Protein AF-A0A5D4RUT3-F1 (afdb_monomer_lite)

InterPro domains:
  IPR000086 NUDIX hydrolase domain [PF00293] (8-94)
  IPR000086 NUDIX hydrolase domain [PS51462] (3-140)
  IPR015797 NUDIX hydrolase-like domain superfamily [SSF55811] (4-140)
  IPR020084 NUDIX hydrolase, conserved site [PS00893] (38-59)
  IPR020476 NUDIX hydrolase [PR00502] (33-47)
  IPR020476 NUDIX hydrolase [PR00502] (47-62)

Secondary structure (DSSP, 8-state):
-PPEEEEEEEEEEEETTEEEEEEEE-SSGGG-EE--EEEPPTT--HHHHHHHHHHHHH----PPPPEEEEEEEEE-TTS-EEEEEEEEEE--S--SEEEE--SS-GGGTT--EEEEEESSTTSSPBPTTSSTTSHHHHS---TTTTTT---EEEEEEEEEEETTEEEEEEEEEEEEEEEGGGTEEEEEEEEE-TTT--EEEEEEEETTT--EEEEEE-STT-EEEEE-SSEEEEEETTEEEEEE-SS-PEEGGGHHHHHHHS---TTEEEEEEEEETTTTEEEEEEEEEEEETTTEEEEEEEETTEEEEEEEETTT--EEEEEEEEETTEEEEEE-

Foldseek 3Di:
DDAFEKAFEFEWEQDPNFIKTKWKDWPPVVQFIAGFMDTADDVGDSQNRNLVRCCQQPVDDDKARWAWDDWDWDQDPVRGIHTYTYTYIYDPDDDQKDWDQGPPDDPSVPIIIIMHIDQDLPPGPGDPPRCLCVLVRRPDAQQQRQVLPDWDKDKWFKWKFFPNDIDTFWMKMWTWDADPVRQKIWIWMWIDGPVQHTKIKIWIAGRRGLQTAWIWIPPPQTWIWGDDQQWIWIAGPNDTDIQGDSHRAREPVCVLSRQLRDLDDAFDKDKTFHADSVVSDIFIKIWTWHDDPVQWIWIWIDGPPFIKIWTAHNPRRDTAKIWGDPDVRIIMMIHD

Organism: NCBI:txid189381

pLDDT: mean 89.59, std 8.72, range [52.12, 98.44]

Sequence (336 aa):
MEPIKKAYGYITRNHDGRPQVLVFQHPILEAGIQIPKGTVEAGESPEAAVVREMREETGLTDLGEPVFLADDMWRADDGSTHHRHFYRLDQRDVLDQWQHAPSGGGEEEGLQLTLFWISSPGDIPLARGHGDYLADVLEERPEDGFGCLEASEDVKQVYLLEEGVERIIGETRERISFEEGGAVLVREQTLISEEMGDRRTVTRLMAATNRPLSVEDTGGGGVRAVYAGDHVMIERDGREERVSLHHLPIDTFSVELLLRTLPLEGGYVRSFHAFNVHKGEEQLIEIHADEQASGSFKVRVEFGATTQWYWIRSDTGELLKQYSEPAPGLQVEFRR

Radius of gyration: 23.17 Å; chains: 1; bounding box: 61×42×67 Å

Structure (mmCIF, N/CA/C/O backbone):
data_AF-A0A5D4RUT3-F1
#
_entry.id   AF-A0A5D4RUT3-F1
#
loop_
_atom_site.group_PDB
_atom_site.id
_atom_site.type_symbol
_atom_site.label_atom_id
_atom_site.label_alt_id
_atom_site.label_comp_id
_atom_site.label_asym_id
_atom_site.label_entity_id
_atom_site.label_seq_id
_atom_site.pdbx_PDB_ins_code
_atom_site.Cartn_x
_atom_site.Cartn_y
_atom_site.Cartn_z
_atom_site.occupancy
_atom_site.B_iso_or_equiv
_atom_site.auth_seq_id
_atom_site.auth_comp_id
_atom_site.auth_asym_id
_atom_site.auth_atom_id
_atom_site.pdbx_PDB_model_num
ATOM 1 N N . MET A 1 1 ? 33.999 2.253 -18.796 1.00 69.38 1 MET A N 1
ATOM 2 C CA . MET A 1 1 ? 33.093 2.002 -19.931 1.00 69.38 1 MET A CA 1
ATOM 3 C C . MET A 1 1 ? 31.829 2.786 -19.640 1.00 69.38 1 MET A C 1
ATOM 5 O O . MET A 1 1 ? 31.455 2.831 -18.471 1.00 69.38 1 MET A O 1
ATOM 9 N N . GLU A 1 2 ? 31.266 3.490 -20.620 1.00 83.69 2 GLU A N 1
ATOM 10 C CA . GLU A 1 2 ? 29.990 4.182 -20.401 1.00 83.69 2 GLU A CA 1
ATOM 11 C C . GLU A 1 2 ? 28.883 3.150 -20.139 1.00 83.69 2 GLU A C 1
ATOM 13 O O . GLU A 1 2 ? 28.929 2.072 -20.740 1.00 83.69 2 GLU A O 1
ATOM 18 N N . PRO A 1 3 ? 27.938 3.426 -19.224 1.00 91.25 3 PRO A N 1
ATOM 19 C CA . PRO A 1 3 ? 26.828 2.519 -18.978 1.00 91.25 3 PRO A CA 1
ATOM 20 C C . PRO A 1 3 ? 25.972 2.311 -20.228 1.00 91.25 3 PRO A C 1
ATOM 22 O O . PRO A 1 3 ? 25.675 3.263 -20.952 1.00 91.25 3 PRO A O 1
ATOM 25 N N . ILE A 1 4 ? 25.535 1.074 -20.454 1.00 94.94 4 ILE A N 1
ATOM 26 C CA . ILE A 1 4 ? 24.595 0.753 -21.530 1.00 94.94 4 ILE A CA 1
ATOM 27 C C . ILE A 1 4 ? 23.209 1.196 -21.077 1.00 94.94 4 ILE A C 1
ATOM 29 O O . ILE A 1 4 ? 22.720 0.745 -20.040 1.00 94.94 4 ILE A O 1
ATOM 33 N N . LYS A 1 5 ? 22.564 2.070 -21.845 1.00 97.12 5 LYS A N 1
ATOM 34 C CA . LYS A 1 5 ? 21.209 2.522 -21.534 1.00 97.12 5 LYS A CA 1
ATOM 35 C C . LYS A 1 5 ? 20.191 1.458 -21.922 1.00 97.12 5 LYS A C 1
ATOM 37 O O . LYS A 1 5 ? 20.219 0.933 -23.036 1.00 97.12 5 LYS A O 1
ATOM 42 N N . LYS A 1 6 ? 19.291 1.149 -20.996 1.00 97.19 6 LYS A N 1
ATOM 43 C CA . LYS A 1 6 ? 18.224 0.164 -21.170 1.00 97.19 6 LYS A CA 1
ATOM 44 C C . LYS A 1 6 ? 16.879 0.801 -20.849 1.00 97.19 6 LYS A C 1
ATOM 46 O O . LYS A 1 6 ? 16.789 1.578 -19.902 1.00 97.19 6 LYS A O 1
ATOM 51 N N . ALA A 1 7 ? 15.857 0.443 -21.610 1.00 97.94 7 ALA A N 1
ATOM 52 C CA . ALA A 1 7 ? 14.481 0.856 -21.381 1.00 97.94 7 ALA A CA 1
ATOM 53 C C . ALA A 1 7 ? 13.653 -0.369 -20.978 1.00 97.94 7 ALA A C 1
ATOM 55 O O . ALA A 1 7 ? 13.693 -1.383 -21.667 1.00 97.94 7 ALA A O 1
ATOM 56 N N . TYR A 1 8 ? 12.942 -0.281 -19.857 1.00 98.12 8 TYR A N 1
ATOM 57 C CA . TYR A 1 8 ? 12.071 -1.322 -19.313 1.00 98.12 8 TYR A CA 1
ATOM 58 C C . TYR A 1 8 ? 10.645 -0.783 -19.261 1.00 98.12 8 TYR A C 1
ATOM 60 O O . TYR A 1 8 ? 10.435 0.340 -18.792 1.00 98.12 8 TYR A O 1
ATOM 68 N N . 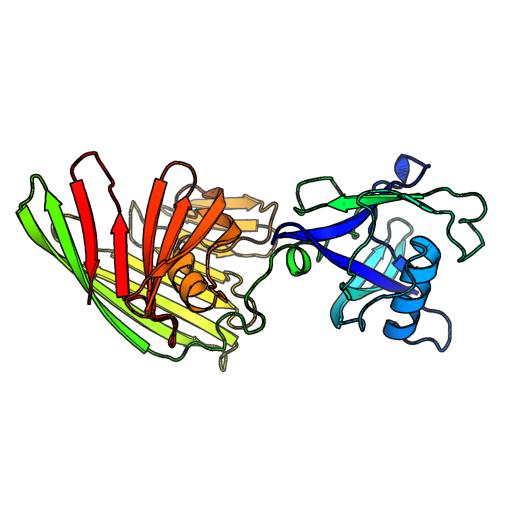GLY A 1 9 ? 9.675 -1.577 -19.712 1.00 97.50 9 GLY A N 1
ATOM 69 C CA . GLY A 1 9 ? 8.272 -1.184 -19.679 1.00 97.50 9 GLY A CA 1
ATOM 70 C C . GLY A 1 9 ? 7.423 -2.156 -18.875 1.00 97.50 9 GLY A C 1
ATOM 71 O O . GLY A 1 9 ? 7.285 -3.327 -19.221 1.00 97.50 9 GLY A O 1
ATOM 72 N N . TYR A 1 10 ? 6.804 -1.643 -17.817 1.00 96.62 10 TYR A N 1
ATOM 73 C CA . TYR A 1 10 ? 5.683 -2.307 -17.173 1.00 96.62 10 TYR A CA 1
ATOM 74 C C . TYR A 1 10 ? 4.412 -1.939 -17.934 1.00 96.62 10 TYR A C 1
ATOM 76 O O . TYR A 1 10 ? 3.856 -0.854 -17.753 1.00 96.62 10 TYR A O 1
ATOM 84 N N . ILE A 1 11 ? 3.975 -2.832 -18.821 1.00 96.81 11 ILE A N 1
ATOM 85 C CA . ILE A 1 11 ? 2.706 -2.657 -19.527 1.00 96.81 11 ILE A CA 1
ATOM 86 C C . ILE A 1 11 ? 1.583 -3.093 -18.593 1.00 96.81 11 ILE A C 1
ATOM 88 O O . ILE A 1 11 ? 1.544 -4.252 -18.179 1.00 96.81 11 ILE A O 1
ATOM 92 N N . THR A 1 12 ? 0.680 -2.174 -18.274 1.00 93.69 12 THR A N 1
ATOM 93 C CA . THR A 1 12 ? -0.418 -2.369 -17.329 1.00 93.69 12 THR A CA 1
ATOM 94 C C . THR A 1 12 ? -1.761 -2.498 -18.015 1.00 93.69 12 THR A C 1
ATOM 96 O O . THR A 1 12 ? -2.035 -1.821 -18.999 1.00 93.69 12 THR A O 1
ATOM 99 N N . ARG A 1 13 ? -2.646 -3.322 -17.456 1.00 90.38 13 ARG A N 1
ATOM 100 C CA . ARG A 1 13 ? -4.088 -3.256 -17.730 1.00 90.38 13 ARG A CA 1
ATOM 101 C C . ARG A 1 13 ? -4.865 -3.336 -16.427 1.00 90.38 13 ARG A C 1
ATOM 103 O O . ARG A 1 13 ? -4.387 -3.932 -15.466 1.00 90.38 13 ARG A O 1
ATOM 110 N N . ASN A 1 14 ? -6.079 -2.796 -16.412 1.00 82.25 14 ASN A N 1
ATOM 111 C CA . ASN A 1 14 ? -7.034 -3.073 -15.345 1.00 82.25 14 ASN A CA 1
ATOM 112 C C . ASN A 1 14 ? -7.966 -4.206 -15.800 1.00 82.25 14 ASN A C 1
ATOM 114 O O . ASN A 1 14 ? -8.596 -4.100 -16.854 1.00 82.25 14 ASN A O 1
ATOM 118 N N . HIS A 1 15 ? -8.023 -5.295 -15.037 1.00 79.00 15 HIS A N 1
ATOM 119 C CA . HIS A 1 15 ? -8.893 -6.440 -15.295 1.00 79.00 15 HIS A CA 1
ATOM 120 C C . HIS A 1 15 ? -9.651 -6.796 -14.015 1.00 79.00 15 HIS A C 1
ATOM 122 O O . HIS A 1 15 ? -9.034 -7.027 -12.978 1.00 79.00 15 HIS A O 1
ATOM 128 N N . ASP A 1 16 ? -10.986 -6.791 -14.072 1.00 72.69 16 ASP A N 1
ATOM 129 C CA . ASP A 1 16 ? -11.870 -7.002 -12.914 1.00 72.69 16 ASP A CA 1
ATOM 130 C C . ASP A 1 16 ? -11.526 -6.122 -11.694 1.00 72.69 16 ASP A C 1
ATOM 132 O O . ASP A 1 16 ? -11.564 -6.558 -10.543 1.00 72.69 16 ASP A O 1
ATOM 136 N N . GLY A 1 17 ? -11.165 -4.858 -11.946 1.00 64.56 17 GLY A N 1
ATOM 137 C CA . GLY A 1 17 ? -10.788 -3.914 -10.895 1.00 64.56 17 GLY A CA 1
ATOM 138 C C . GLY A 1 17 ? -9.426 -4.215 -10.267 1.00 64.56 17 GLY A C 1
ATOM 139 O O . GLY A 1 17 ? -9.166 -3.785 -9.148 1.00 64.56 17 GLY A O 1
ATOM 140 N N . ARG A 1 18 ? -8.555 -4.979 -10.929 1.00 70.19 18 ARG A N 1
ATOM 141 C CA . ARG A 1 18 ? -7.201 -5.260 -10.449 1.00 70.19 18 ARG A CA 1
ATOM 142 C C . ARG A 1 18 ? -6.173 -4.858 -11.502 1.00 70.19 18 ARG A C 1
ATOM 144 O O . ARG A 1 18 ? -6.333 -5.233 -12.669 1.00 70.19 18 ARG A O 1
ATOM 151 N N . PRO A 1 19 ? -5.114 -4.123 -11.119 1.00 82.44 19 PRO A N 1
ATOM 152 C CA . PRO A 1 19 ? -3.996 -3.895 -12.015 1.00 82.44 19 PRO A CA 1
ATOM 153 C C . PRO A 1 19 ? -3.304 -5.228 -12.306 1.00 82.44 19 PRO A C 1
ATOM 155 O O . PRO A 1 19 ? -3.114 -6.071 -11.429 1.00 82.44 19 PRO A O 1
ATOM 158 N N . GLN A 1 20 ? -2.932 -5.413 -13.562 1.00 90.69 20 GLN A N 1
ATOM 159 C CA . GLN A 1 20 ? -2.112 -6.522 -14.011 1.00 90.69 20 GLN A CA 1
ATOM 160 C C . GLN A 1 20 ? -0.958 -5.996 -14.846 1.00 90.69 20 GLN A C 1
ATOM 162 O O . GLN A 1 20 ? -1.109 -4.998 -15.548 1.00 90.69 20 GLN A O 1
ATOM 167 N N . VAL A 1 21 ? 0.168 -6.700 -14.813 1.00 95.00 21 VAL A N 1
ATOM 168 C CA . VAL A 1 21 ? 1.360 -6.382 -15.598 1.00 95.00 21 VAL A CA 1
ATOM 169 C C . VAL A 1 21 ? 1.623 -7.492 -16.600 1.00 95.00 21 VAL A C 1
ATOM 171 O O . VAL A 1 21 ? 1.550 -8.677 -16.266 1.00 95.00 21 VAL A O 1
ATOM 174 N N . LEU A 1 22 ? 1.927 -7.098 -17.833 1.00 97.12 22 LEU A N 1
ATOM 175 C CA . LEU A 1 22 ? 2.311 -8.022 -18.885 1.00 97.12 22 LEU A CA 1
ATOM 176 C C . LEU A 1 22 ? 3.736 -8.522 -18.661 1.00 97.12 22 LEU A C 1
ATOM 178 O O . LEU A 1 22 ? 4.679 -7.740 -18.529 1.00 97.12 22 LEU A O 1
ATOM 182 N N . VAL A 1 23 ? 3.890 -9.836 -18.699 1.00 97.31 23 VAL A N 1
ATOM 183 C CA . VAL A 1 23 ? 5.178 -10.522 -18.694 1.00 97.31 23 VAL A CA 1
ATOM 184 C C . VAL A 1 23 ? 5.230 -11.502 -19.855 1.00 97.31 23 VAL A C 1
ATOM 186 O O . VAL A 1 23 ? 4.207 -11.850 -20.451 1.00 97.31 23 VAL A O 1
ATOM 189 N N . PHE A 1 24 ? 6.424 -11.981 -20.175 1.00 95.88 24 PHE A N 1
ATOM 190 C CA . PHE A 1 24 ? 6.594 -13.054 -21.132 1.00 95.88 24 PHE A CA 1
ATOM 191 C C . PHE A 1 24 ? 7.514 -14.151 -20.614 1.00 95.88 24 PHE A C 1
ATOM 193 O O . PHE A 1 24 ? 8.478 -13.919 -19.881 1.00 95.88 24 PHE A O 1
ATOM 200 N N . GLN A 1 25 ? 7.219 -15.372 -21.045 1.00 93.50 25 GLN A N 1
ATOM 201 C CA . GLN A 1 25 ? 8.106 -16.511 -20.914 1.00 93.50 25 GLN A CA 1
ATOM 202 C C . GLN A 1 25 ? 8.936 -16.658 -22.188 1.00 93.50 25 GLN A C 1
ATOM 204 O O . GLN A 1 25 ? 8.397 -16.804 -23.290 1.00 93.50 25 GLN A O 1
ATOM 209 N N . HIS A 1 26 ? 10.254 -16.644 -22.010 1.00 89.69 26 HIS A N 1
ATOM 210 C CA . HIS A 1 26 ? 11.214 -16.912 -23.068 1.00 89.69 26 HIS A CA 1
ATOM 211 C C . HIS A 1 26 ? 11.303 -18.431 -23.350 1.00 89.69 26 HIS A C 1
ATOM 213 O O . HIS A 1 26 ? 11.205 -19.228 -22.412 1.00 89.69 26 HIS A O 1
ATOM 219 N N . PRO A 1 27 ? 11.511 -18.878 -24.607 1.00 86.25 27 PRO A N 1
ATOM 220 C CA . PRO A 1 27 ? 11.611 -20.309 -24.928 1.00 86.25 27 PRO A CA 1
ATOM 221 C C . PRO A 1 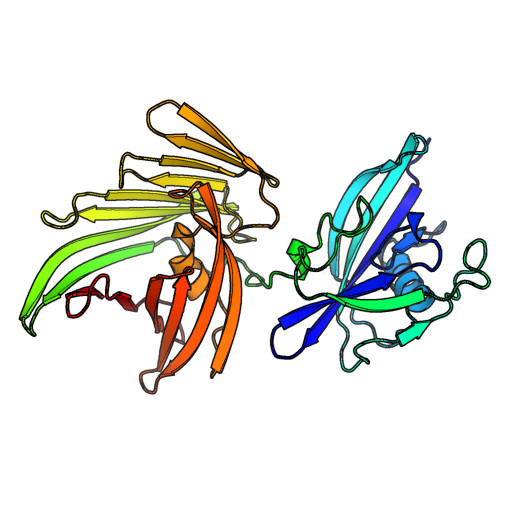27 ? 12.854 -20.988 -24.322 1.00 86.25 27 PRO A C 1
ATOM 223 O O . PRO A 1 27 ? 12.847 -22.194 -24.080 1.00 86.25 27 PRO A O 1
ATOM 226 N N . ILE A 1 28 ? 13.917 -20.222 -24.062 1.00 86.31 28 ILE A N 1
ATOM 227 C CA . ILE A 1 28 ? 15.089 -20.661 -23.284 1.00 86.31 28 ILE A CA 1
ATOM 228 C C . ILE A 1 28 ? 14.758 -20.539 -21.795 1.00 86.31 28 ILE A C 1
ATOM 230 O O . ILE A 1 28 ? 14.563 -19.428 -21.303 1.00 86.31 28 ILE A O 1
ATOM 234 N N . LEU A 1 29 ? 14.719 -21.669 -21.086 1.00 79.31 29 LEU A N 1
ATOM 235 C CA . LEU A 1 29 ? 14.283 -21.745 -19.687 1.00 79.31 29 LEU A CA 1
ATOM 236 C C . LEU A 1 29 ? 15.172 -20.928 -18.741 1.00 79.31 29 LEU A C 1
ATOM 238 O O . LEU A 1 29 ? 14.672 -20.316 -17.801 1.00 79.31 29 LEU A O 1
ATOM 242 N N . GLU A 1 30 ? 16.478 -20.885 -19.000 1.00 83.81 30 GLU A N 1
ATOM 243 C CA . GLU A 1 30 ? 17.460 -20.168 -18.184 1.00 83.81 30 GLU A CA 1
ATOM 244 C C . GLU A 1 30 ? 17.274 -18.643 -18.217 1.00 83.81 30 GLU A C 1
ATOM 246 O O . GLU A 1 30 ? 17.745 -17.956 -17.313 1.00 83.81 30 GLU A O 1
ATOM 251 N N . ALA A 1 31 ? 16.573 -18.109 -19.222 1.00 84.81 31 ALA A N 1
ATOM 252 C CA . ALA A 1 31 ? 16.295 -16.678 -19.331 1.00 84.81 31 ALA A CA 1
ATOM 253 C C . ALA A 1 31 ? 15.193 -16.204 -18.361 1.00 84.81 31 ALA A C 1
ATOM 255 O O . ALA A 1 31 ? 15.054 -15.001 -18.137 1.00 84.81 31 ALA A O 1
ATOM 256 N N . GLY A 1 32 ? 14.425 -17.129 -17.774 1.00 89.12 32 GLY A N 1
ATOM 257 C CA . GLY A 1 32 ? 13.346 -16.811 -16.841 1.00 89.12 32 GLY A CA 1
ATOM 258 C C . GLY A 1 32 ? 12.174 -16.055 -17.478 1.00 89.12 32 GLY A C 1
ATOM 259 O O . GLY A 1 32 ? 12.050 -15.953 -18.700 1.00 89.12 32 GLY A O 1
ATOM 260 N N . ILE A 1 33 ? 11.287 -15.547 -16.622 1.00 93.69 33 ILE A N 1
ATOM 261 C CA . ILE A 1 33 ? 10.132 -14.734 -17.024 1.00 93.69 33 ILE A CA 1
ATOM 262 C C . ILE A 1 33 ? 10.499 -13.265 -16.890 1.00 93.69 33 ILE A C 1
ATOM 264 O O . ILE A 1 33 ? 11.113 -12.859 -15.905 1.00 93.69 33 ILE A O 1
ATOM 268 N N . GLN A 1 34 ? 10.144 -12.473 -17.889 1.00 95.50 34 GLN A N 1
ATOM 269 C CA . GLN A 1 34 ? 10.631 -11.109 -18.039 1.00 95.50 34 GLN A CA 1
ATOM 270 C C . GLN A 1 34 ? 9.474 -10.154 -18.316 1.00 95.50 34 GLN A C 1
ATOM 272 O O . GLN A 1 34 ? 8.502 -10.518 -18.973 1.00 95.50 34 GLN A O 1
ATOM 277 N N . ILE A 1 35 ? 9.593 -8.916 -17.838 1.00 96.88 35 ILE A N 1
ATOM 278 C CA . ILE A 1 35 ? 8.894 -7.790 -18.470 1.00 96.88 35 ILE A CA 1
ATOM 279 C C . ILE A 1 35 ? 9.594 -7.407 -19.782 1.00 96.88 35 ILE A C 1
ATOM 281 O O . ILE A 1 35 ? 10.814 -7.615 -19.872 1.00 96.88 35 ILE A O 1
ATOM 285 N N . PRO A 1 36 ? 8.872 -6.809 -20.746 1.00 96.62 36 PRO A N 1
ATOM 286 C CA . PRO A 1 36 ? 9.477 -6.279 -21.955 1.00 96.62 36 PRO A CA 1
ATOM 287 C C . PRO A 1 36 ? 10.524 -5.196 -21.685 1.00 96.62 36 PRO A C 1
ATOM 289 O O . PRO A 1 36 ? 10.365 -4.338 -20.804 1.00 96.62 36 PRO A O 1
ATOM 292 N N . LYS A 1 37 ? 11.627 -5.254 -22.427 1.00 96.12 37 LYS A N 1
ATOM 293 C CA . LYS A 1 37 ? 12.768 -4.351 -22.282 1.00 96.12 37 LYS A CA 1
ATOM 294 C C . LYS A 1 37 ? 13.657 -4.359 -23.519 1.00 96.12 37 LYS A C 1
ATOM 296 O O . LYS A 1 37 ? 13.847 -5.384 -24.154 1.00 96.12 37 LYS A O 1
ATOM 301 N N . GLY A 1 38 ? 14.391 -3.273 -23.723 1.00 94.88 38 GLY A N 1
ATOM 302 C CA . GLY A 1 38 ? 15.421 -3.257 -24.752 1.00 94.88 38 GLY A CA 1
ATOM 303 C C . GLY A 1 38 ? 16.482 -2.188 -24.578 1.00 94.88 38 GLY A C 1
ATOM 304 O O . GLY A 1 38 ? 16.691 -1.649 -23.483 1.00 94.88 38 GLY A O 1
ATOM 305 N N . THR A 1 39 ? 17.247 -1.961 -25.640 1.00 95.38 39 THR A N 1
ATOM 306 C CA . THR A 1 39 ? 18.428 -1.093 -25.603 1.00 95.38 39 THR A CA 1
ATOM 307 C C . THR A 1 39 ? 18.075 0.267 -26.174 1.00 95.38 39 THR A C 1
ATOM 309 O O . THR A 1 39 ? 17.496 0.358 -27.247 1.00 95.38 39 THR A O 1
ATOM 312 N N . VAL A 1 40 ? 18.459 1.335 -25.473 1.00 96.94 40 VAL A N 1
ATOM 313 C CA . VAL A 1 40 ? 18.284 2.692 -26.004 1.00 96.94 40 VAL A CA 1
ATOM 314 C C . VAL A 1 40 ? 19.332 2.922 -27.088 1.00 96.94 40 VAL A C 1
ATOM 316 O O . VAL A 1 40 ? 20.535 2.839 -26.814 1.00 96.94 40 VAL A O 1
ATOM 319 N N . GLU A 1 41 ? 18.888 3.207 -28.309 1.00 95.19 41 GLU A N 1
ATOM 320 C CA . GLU A 1 41 ? 19.783 3.401 -29.444 1.00 95.19 41 GLU A CA 1
ATOM 321 C C . GLU A 1 41 ? 20.507 4.758 -29.414 1.00 95.19 41 GLU A C 1
ATOM 323 O O . GLU A 1 41 ? 20.160 5.700 -28.693 1.00 95.19 41 GLU A O 1
ATOM 328 N N . ALA A 1 42 ? 21.562 4.879 -30.222 1.00 93.06 42 ALA A N 1
ATOM 329 C CA . ALA A 1 42 ? 22.325 6.115 -30.321 1.00 93.06 42 ALA A CA 1
ATOM 330 C C . ALA A 1 42 ? 21.461 7.254 -30.892 1.00 93.06 42 ALA A C 1
ATOM 332 O O . ALA A 1 42 ? 21.032 7.212 -32.041 1.00 93.06 42 ALA A O 1
ATOM 333 N N . GLY A 1 43 ? 21.263 8.308 -30.097 1.00 94.38 43 GLY A N 1
ATOM 334 C CA . GLY A 1 43 ? 20.419 9.451 -30.464 1.00 94.38 43 GLY A CA 1
ATOM 335 C C . GLY A 1 43 ? 18.937 9.281 -30.112 1.00 94.38 43 GLY A C 1
ATOM 336 O O . GLY A 1 43 ? 18.169 10.217 -30.321 1.00 94.38 43 GLY A O 1
ATOM 337 N N . GLU A 1 44 ? 18.551 8.138 -29.543 1.00 96.69 44 GLU A N 1
ATOM 338 C CA . GLU A 1 44 ? 17.201 7.854 -29.057 1.00 96.69 44 GLU A CA 1
ATOM 339 C C . GLU A 1 44 ? 17.046 8.290 -27.586 1.00 96.69 44 GLU A C 1
ATOM 341 O O . GLU A 1 44 ? 17.987 8.210 -26.786 1.00 96.69 44 GLU A O 1
ATOM 346 N N . SER A 1 45 ? 15.863 8.788 -27.210 1.00 97.25 45 SER A N 1
ATOM 347 C CA . SER A 1 45 ? 15.528 9.008 -25.797 1.00 97.25 45 SER A CA 1
ATOM 348 C C . SER A 1 45 ? 15.066 7.691 -25.156 1.00 97.25 45 SER A C 1
ATOM 350 O O . SER A 1 45 ? 14.461 6.870 -25.842 1.00 97.25 45 SER A O 1
ATOM 352 N N . PRO A 1 46 ? 15.269 7.471 -23.842 1.00 97.62 46 PRO A N 1
ATOM 353 C CA . PRO A 1 46 ? 14.765 6.260 -23.187 1.00 97.62 46 PRO A CA 1
ATOM 354 C C . PRO A 1 46 ? 13.240 6.092 -23.297 1.00 97.62 46 PRO A C 1
ATOM 356 O O . PRO A 1 46 ? 12.745 4.973 -23.369 1.00 97.62 46 PRO A O 1
ATOM 359 N N . GLU A 1 47 ? 12.510 7.204 -23.375 1.00 97.50 47 GLU A N 1
ATOM 360 C CA . GLU A 1 47 ? 11.064 7.236 -23.598 1.00 97.50 47 GLU A CA 1
ATOM 361 C C . GLU A 1 47 ? 10.675 6.764 -25.011 1.00 97.50 47 GLU A C 1
ATOM 363 O O . GLU A 1 47 ? 9.765 5.956 -25.174 1.00 97.50 47 GLU A O 1
ATOM 368 N N . ALA A 1 48 ? 11.388 7.214 -26.049 1.00 97.31 48 ALA A N 1
ATOM 369 C CA . ALA A 1 48 ? 11.155 6.731 -27.409 1.00 97.31 48 ALA A CA 1
ATOM 370 C C . ALA A 1 48 ? 11.524 5.244 -27.534 1.00 97.31 48 ALA A C 1
ATOM 372 O O . ALA A 1 48 ? 10.763 4.469 -28.116 1.00 97.31 48 ALA A O 1
ATOM 373 N N . ALA A 1 49 ? 12.638 4.853 -26.907 1.00 97.81 49 ALA A N 1
ATOM 374 C CA . ALA A 1 49 ? 13.091 3.472 -26.859 1.00 97.81 49 ALA A CA 1
ATOM 375 C C . ALA A 1 49 ? 12.043 2.567 -26.213 1.00 97.81 49 ALA A C 1
ATOM 377 O O . ALA A 1 49 ? 11.669 1.569 -26.814 1.00 97.81 49 ALA A O 1
ATOM 378 N N . VAL A 1 50 ? 11.499 2.917 -25.036 1.00 98.00 50 VAL A N 1
ATOM 379 C CA . VAL A 1 50 ? 10.526 2.034 -24.372 1.00 98.00 50 VAL A CA 1
ATOM 380 C C . VAL A 1 50 ? 9.300 1.795 -25.252 1.00 98.00 50 VAL A C 1
ATOM 382 O O . VAL A 1 50 ? 8.882 0.654 -25.404 1.00 98.00 50 VAL A O 1
ATOM 385 N N . VAL A 1 51 ? 8.767 2.829 -25.911 1.00 96.94 51 VAL A N 1
ATOM 386 C CA . VAL A 1 51 ? 7.595 2.684 -26.789 1.00 96.94 51 VAL A CA 1
ATOM 387 C C . VAL A 1 51 ? 7.895 1.778 -27.984 1.00 96.94 51 VAL A C 1
ATOM 389 O O . VAL A 1 51 ? 7.043 0.968 -28.356 1.00 96.94 51 VAL A O 1
ATOM 392 N N . ARG A 1 52 ? 9.082 1.902 -28.590 1.00 96.31 52 ARG A N 1
ATOM 393 C CA . ARG A 1 52 ? 9.524 1.036 -29.690 1.00 96.31 52 ARG A CA 1
ATOM 394 C C . ARG A 1 52 ? 9.664 -0.415 -29.224 1.00 96.31 52 ARG A C 1
ATOM 396 O O . ARG A 1 52 ? 9.022 -1.289 -29.796 1.00 96.31 52 ARG A O 1
ATOM 403 N N . GLU A 1 53 ? 10.414 -0.645 -28.153 1.00 96.69 53 GLU A N 1
ATOM 404 C CA . GLU A 1 53 ? 10.699 -1.981 -27.612 1.00 96.69 53 GLU A CA 1
ATOM 405 C C . GLU A 1 53 ? 9.414 -2.701 -27.174 1.00 96.69 53 GLU A C 1
ATOM 407 O O . GLU A 1 53 ? 9.211 -3.870 -27.496 1.00 96.69 53 GLU A O 1
ATOM 412 N N . MET A 1 54 ? 8.471 -1.994 -26.530 1.00 96.56 54 MET A N 1
ATOM 413 C CA . MET A 1 54 ? 7.179 -2.583 -26.154 1.00 96.56 54 MET A CA 1
ATOM 414 C C . MET A 1 54 ? 6.417 -3.082 -27.385 1.00 96.56 54 MET A C 1
ATOM 416 O O . MET A 1 54 ? 5.819 -4.155 -27.347 1.00 96.56 54 MET A O 1
ATOM 420 N N . ARG A 1 55 ? 6.425 -2.323 -28.488 1.00 95.69 55 ARG A N 1
ATOM 421 C CA . ARG A 1 55 ? 5.769 -2.728 -29.742 1.00 95.69 55 ARG A CA 1
ATOM 422 C C . ARG A 1 55 ? 6.466 -3.938 -30.353 1.00 95.69 55 ARG A C 1
ATOM 424 O O . ARG A 1 55 ? 5.790 -4.867 -30.791 1.00 95.69 55 ARG A O 1
ATOM 431 N N . GLU A 1 56 ? 7.794 -3.925 -30.372 1.00 95.31 56 GLU A N 1
ATOM 432 C CA . GLU A 1 56 ? 8.615 -4.961 -30.997 1.00 95.31 56 GLU A CA 1
ATOM 433 C C . GLU A 1 56 ? 8.494 -6.307 -30.276 1.00 95.31 56 GLU A C 1
ATOM 435 O O . GLU A 1 56 ? 8.229 -7.312 -30.938 1.00 95.31 56 GLU A O 1
ATOM 440 N N . GLU A 1 57 ? 8.597 -6.336 -28.944 1.00 95.12 57 GLU A N 1
ATOM 441 C CA . GLU A 1 57 ? 8.577 -7.574 -28.149 1.00 95.12 57 GLU A CA 1
ATOM 442 C C . GLU A 1 57 ? 7.170 -8.118 -27.863 1.00 95.12 57 GLU A C 1
ATOM 444 O O . GLU A 1 57 ? 7.021 -9.306 -27.566 1.00 95.12 57 GLU A O 1
ATOM 449 N N . THR A 1 58 ? 6.123 -7.287 -27.941 1.00 95.12 58 THR A N 1
ATOM 450 C CA . THR A 1 58 ? 4.759 -7.707 -27.552 1.00 95.12 58 THR A CA 1
ATOM 451 C C . THR A 1 58 ? 3.748 -7.711 -28.692 1.00 95.12 58 THR A C 1
ATOM 453 O O . THR A 1 58 ? 2.713 -8.375 -28.590 1.00 95.12 58 THR A O 1
ATOM 456 N N . GLY A 1 59 ? 4.018 -6.971 -29.770 1.00 94.25 59 GLY A N 1
ATOM 457 C CA . GLY A 1 59 ? 3.082 -6.762 -30.874 1.00 94.25 59 GLY A CA 1
ATOM 458 C C . GLY A 1 59 ? 1.948 -5.780 -30.561 1.00 94.25 59 GLY A C 1
ATOM 459 O O . GLY A 1 59 ? 1.079 -5.565 -31.408 1.00 94.25 59 GLY A O 1
ATOM 460 N N . LEU A 1 60 ? 1.930 -5.167 -29.373 1.00 94.69 60 LEU A N 1
ATOM 461 C CA . LEU A 1 60 ? 0.907 -4.199 -28.983 1.00 94.69 60 LEU A CA 1
ATOM 462 C C . LEU A 1 60 ? 1.118 -2.860 -29.689 1.00 94.69 60 LEU A C 1
ATOM 464 O O . LEU A 1 60 ? 2.202 -2.290 -29.644 1.00 94.69 60 LEU A O 1
ATOM 468 N N . THR A 1 61 ? 0.069 -2.329 -30.320 1.00 89.12 61 THR A N 1
ATOM 469 C CA . THR A 1 61 ? 0.160 -1.089 -31.111 1.00 89.12 61 THR A CA 1
ATOM 470 C C . THR A 1 61 ? -0.519 0.122 -30.481 1.00 89.12 61 THR A C 1
ATOM 472 O O . THR A 1 61 ? -0.192 1.250 -30.856 1.00 89.12 61 THR A O 1
ATOM 475 N N . ASP A 1 62 ? -1.449 -0.093 -29.557 1.00 89.19 62 ASP A N 1
ATOM 476 C CA . ASP A 1 62 ? -2.208 0.964 -28.884 1.00 89.19 62 ASP A CA 1
ATOM 477 C C . ASP A 1 62 ? -1.758 1.058 -27.425 1.00 89.19 62 ASP A C 1
ATOM 479 O O . ASP A 1 62 ? -2.405 0.546 -26.526 1.00 89.19 62 ASP A O 1
ATOM 483 N N . LEU A 1 63 ? -0.551 1.574 -27.208 1.00 92.69 63 LEU A N 1
ATOM 484 C CA . LEU A 1 63 ? 0.007 1.767 -25.870 1.00 92.69 63 LEU A CA 1
ATOM 485 C C . LEU A 1 63 ? -0.243 3.212 -25.443 1.00 92.69 63 LEU A C 1
ATOM 487 O O . LEU A 1 63 ? -0.061 4.126 -26.253 1.00 92.69 63 LEU A O 1
ATOM 491 N N . GLY A 1 64 ? -0.622 3.406 -24.180 1.00 91.12 64 GLY A N 1
ATOM 492 C CA . GLY A 1 64 ? -0.696 4.722 -23.556 1.00 91.12 64 GLY A CA 1
ATOM 493 C C . GLY A 1 64 ? 0.656 5.441 -23.539 1.00 91.12 64 GLY A C 1
ATOM 494 O O . GLY A 1 64 ? 1.704 4.850 -23.818 1.00 91.12 64 GLY A O 1
ATOM 495 N N . GLU A 1 65 ? 0.632 6.733 -23.207 1.00 93.31 65 GLU A N 1
ATOM 496 C CA . GLU A 1 65 ? 1.864 7.512 -23.069 1.00 93.31 65 GLU A CA 1
ATOM 497 C C . GLU A 1 65 ? 2.749 6.926 -21.952 1.00 93.31 65 GLU A C 1
ATOM 499 O O . GLU A 1 65 ? 2.242 6.599 -20.874 1.00 93.31 65 GLU A O 1
ATOM 504 N N . PRO A 1 66 ? 4.062 6.766 -22.193 1.00 95.62 66 PRO A N 1
ATOM 505 C CA . PRO A 1 66 ? 4.974 6.221 -21.199 1.00 95.62 66 PRO A CA 1
ATOM 506 C C . PRO A 1 66 ? 5.125 7.168 -20.006 1.00 95.62 66 PRO A C 1
ATOM 508 O O . PRO A 1 66 ? 5.594 8.297 -20.132 1.00 95.62 66 PRO A O 1
ATOM 511 N N . VAL A 1 67 ? 4.794 6.676 -18.815 1.00 92.38 67 VAL A N 1
ATOM 512 C CA . VAL A 1 67 ? 4.988 7.390 -17.549 1.00 92.38 67 VAL A CA 1
ATOM 513 C C . VAL A 1 67 ? 6.304 6.941 -16.930 1.00 92.38 67 VAL A C 1
ATOM 515 O O . VAL A 1 67 ? 6.482 5.759 -16.646 1.00 92.38 67 VAL A O 1
ATOM 518 N N . PHE A 1 68 ? 7.240 7.867 -16.725 1.00 92.06 68 PHE A N 1
ATOM 519 C CA . PHE A 1 68 ? 8.511 7.565 -16.064 1.00 92.06 68 PHE A CA 1
ATOM 520 C C . PHE A 1 68 ? 8.284 7.142 -14.608 1.00 92.06 68 PHE A C 1
ATOM 522 O O . PHE A 1 68 ? 7.611 7.849 -13.860 1.00 92.06 68 PHE A O 1
ATOM 529 N N . LEU A 1 69 ? 8.872 6.013 -14.208 1.00 85.81 69 LEU A N 1
ATOM 530 C CA . LEU A 1 69 ? 8.794 5.493 -12.841 1.00 85.81 69 LEU A CA 1
ATOM 531 C C . LEU A 1 69 ? 10.091 5.744 -12.074 1.00 85.81 69 LEU A C 1
ATOM 533 O O . LEU A 1 69 ? 10.082 6.329 -10.994 1.00 85.81 69 LEU A O 1
ATOM 537 N N . ALA A 1 70 ? 11.212 5.289 -12.632 1.00 88.25 70 ALA A N 1
ATOM 538 C CA . ALA A 1 70 ? 12.514 5.343 -11.984 1.00 88.25 70 ALA A CA 1
ATOM 539 C C . ALA A 1 70 ? 13.646 5.138 -12.995 1.00 88.25 70 ALA A C 1
ATOM 541 O O . ALA A 1 70 ? 13.446 4.611 -14.093 1.00 88.25 70 ALA A O 1
ATOM 542 N N . ASP A 1 71 ? 14.863 5.491 -12.592 1.00 94.06 71 ASP A N 1
ATOM 543 C CA . ASP A 1 71 ? 16.081 5.013 -13.230 1.00 94.06 71 ASP A CA 1
ATOM 544 C C . ASP A 1 71 ? 17.117 4.591 -12.189 1.00 94.06 71 ASP A C 1
ATOM 546 O O . ASP A 1 71 ? 17.117 5.074 -11.054 1.00 94.06 71 ASP A O 1
ATOM 550 N N . ASP A 1 72 ? 17.994 3.668 -12.574 1.00 90.81 72 ASP A N 1
ATOM 551 C CA . ASP A 1 72 ? 19.071 3.206 -11.710 1.00 90.81 72 ASP A CA 1
ATOM 552 C C . ASP A 1 72 ? 20.320 2.762 -12.477 1.00 90.81 72 ASP A C 1
ATOM 554 O O . ASP A 1 72 ? 20.355 2.667 -13.708 1.00 90.81 72 ASP A O 1
ATOM 558 N N . MET A 1 73 ? 21.376 2.492 -11.707 1.00 92.00 73 MET A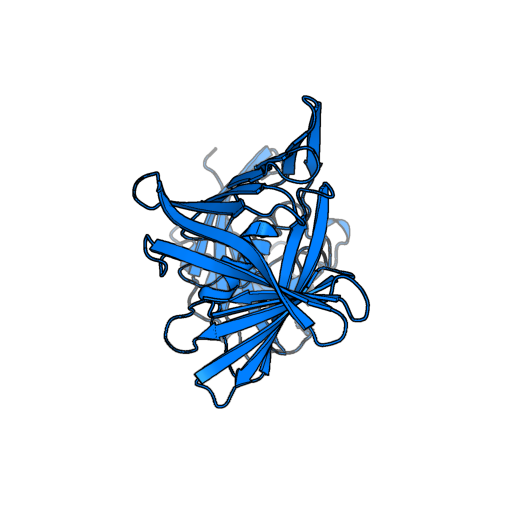 N 1
ATOM 559 C CA . MET A 1 73 ? 22.631 1.961 -12.212 1.00 92.00 73 MET A CA 1
ATOM 560 C C . MET A 1 73 ? 22.826 0.527 -11.723 1.00 92.00 73 MET A C 1
ATOM 562 O O . MET A 1 73 ? 23.146 0.288 -10.557 1.00 92.00 73 MET A O 1
ATOM 566 N N . TRP A 1 74 ? 22.670 -0.433 -12.628 1.00 89.62 74 TRP A N 1
ATOM 567 C CA . TRP A 1 74 ? 22.686 -1.856 -12.317 1.00 89.62 74 TRP A CA 1
ATOM 568 C C . TRP A 1 74 ? 23.933 -2.544 -12.861 1.00 89.62 74 TRP A C 1
ATOM 570 O O . TRP A 1 74 ? 24.373 -2.273 -13.975 1.00 89.62 74 TRP A O 1
ATOM 580 N N . ARG A 1 75 ? 24.520 -3.454 -12.080 1.00 88.12 75 ARG A N 1
ATOM 581 C CA . ARG A 1 75 ? 25.659 -4.268 -12.525 1.00 88.12 75 ARG A CA 1
ATOM 582 C C . ARG A 1 75 ? 25.174 -5.634 -12.983 1.00 88.12 75 ARG A C 1
ATOM 584 O O . ARG A 1 75 ? 24.650 -6.400 -12.171 1.00 88.12 75 ARG A O 1
ATOM 591 N N . ALA A 1 76 ? 25.394 -5.908 -14.261 1.00 81.06 76 ALA A N 1
ATOM 592 C CA . ALA A 1 76 ? 25.098 -7.178 -14.890 1.00 81.06 76 ALA A CA 1
ATOM 593 C C . ALA A 1 76 ? 26.103 -8.256 -14.497 1.00 81.06 76 ALA A C 1
ATOM 595 O O . ALA A 1 76 ? 27.224 -7.970 -14.067 1.00 81.06 76 ALA A O 1
ATOM 596 N N . ASP A 1 77 ? 25.690 -9.510 -14.663 1.00 78.25 77 ASP A N 1
ATOM 597 C CA . ASP A 1 77 ? 26.500 -10.673 -14.298 1.00 78.25 77 ASP A CA 1
ATOM 598 C C . ASP A 1 77 ? 27.746 -10.806 -15.193 1.00 78.25 77 ASP A C 1
ATOM 600 O O . ASP A 1 77 ? 28.768 -11.342 -14.766 1.00 78.25 77 ASP A O 1
ATOM 604 N N . ASP A 1 78 ? 27.701 -10.245 -16.406 1.00 81.38 78 ASP A N 1
ATOM 605 C CA . ASP A 1 78 ? 28.843 -10.139 -17.322 1.00 81.38 78 ASP A CA 1
ATOM 606 C C . ASP A 1 78 ? 29.825 -9.002 -16.958 1.00 81.38 78 ASP A C 1
ATOM 608 O O . ASP A 1 78 ? 30.845 -8.808 -17.623 1.00 81.38 78 ASP A O 1
ATOM 612 N N . GLY A 1 79 ? 29.541 -8.256 -15.885 1.00 85.56 79 GLY A N 1
ATOM 613 C CA . GLY A 1 79 ? 30.347 -7.140 -15.392 1.00 85.56 79 GLY A CA 1
ATOM 614 C C . GLY A 1 79 ? 30.069 -5.796 -16.066 1.00 85.56 79 GLY A C 1
ATOM 615 O O . GLY A 1 79 ? 30.688 -4.796 -15.686 1.00 85.56 79 GLY A O 1
ATOM 616 N N . SER A 1 80 ? 29.155 -5.741 -17.035 1.00 89.12 80 SER A N 1
ATOM 617 C CA . SER A 1 80 ? 28.702 -4.485 -17.624 1.00 89.12 80 SER A CA 1
ATOM 618 C C . SER A 1 80 ? 27.818 -3.701 -16.647 1.00 89.12 80 SER A C 1
ATOM 620 O O . SER A 1 80 ? 27.218 -4.241 -15.713 1.00 89.12 80 SER A O 1
ATOM 622 N N . THR A 1 81 ? 27.773 -2.384 -16.836 1.00 94.06 81 THR A N 1
ATOM 623 C CA . THR A 1 81 ? 26.899 -1.503 -16.064 1.00 94.06 81 THR A CA 1
ATOM 624 C C . THR A 1 81 ? 25.764 -1.048 -16.968 1.00 94.06 81 THR A C 1
ATOM 626 O O . THR A 1 81 ? 26.015 -0.471 -18.027 1.00 94.06 81 THR A O 1
ATOM 629 N N . HIS A 1 82 ? 24.527 -1.275 -16.546 1.00 95.00 82 HIS A N 1
ATOM 630 C CA . HIS A 1 82 ? 23.328 -0.810 -17.222 1.00 95.00 82 HIS A CA 1
ATOM 631 C C . HIS A 1 82 ? 22.775 0.430 -16.522 1.00 95.00 82 HIS A C 1
ATOM 633 O O . HIS A 1 82 ? 22.578 0.414 -15.310 1.00 95.00 82 HIS A O 1
ATOM 639 N N . HIS A 1 83 ? 22.488 1.481 -17.286 1.00 96.56 83 HIS A N 1
ATOM 640 C CA . HIS A 1 83 ? 21.622 2.572 -16.842 1.00 96.56 83 HIS A CA 1
ATOM 641 C C . HIS A 1 83 ? 20.197 2.203 -17.246 1.00 96.56 83 HIS A C 1
ATOM 643 O O . HIS A 1 83 ? 19.849 2.289 -18.425 1.00 96.56 83 HIS A O 1
ATOM 649 N N . ARG A 1 84 ? 19.416 1.676 -16.303 1.00 97.19 84 ARG A N 1
ATOM 650 C CA . ARG A 1 84 ? 18.057 1.197 -16.572 1.00 97.19 84 ARG A CA 1
ATOM 651 C C . ARG A 1 84 ? 17.075 2.340 -16.366 1.00 97.19 84 ARG A C 1
ATOM 653 O O . ARG A 1 84 ? 17.136 2.999 -15.338 1.00 97.19 84 ARG A O 1
ATOM 660 N N . HIS A 1 85 ? 16.177 2.545 -17.318 1.00 97.44 85 HIS A N 1
ATOM 661 C CA . HIS A 1 85 ? 15.060 3.478 -17.227 1.00 97.44 85 HIS A CA 1
ATOM 662 C C . HIS A 1 85 ? 13.755 2.684 -17.252 1.00 97.44 85 HIS A C 1
ATOM 664 O O . HIS A 1 85 ? 13.545 1.888 -18.168 1.00 97.44 85 HIS A O 1
ATOM 670 N N . PHE A 1 86 ? 12.896 2.897 -16.262 1.00 96.94 86 PHE A N 1
ATOM 671 C CA . PHE A 1 86 ? 11.643 2.173 -16.078 1.00 96.94 86 PHE A CA 1
ATOM 672 C C . PHE A 1 86 ? 10.454 3.082 -16.361 1.00 96.94 86 PHE A C 1
ATOM 674 O O . PHE A 1 86 ? 10.385 4.205 -15.856 1.00 96.94 86 PHE A O 1
ATOM 681 N N . TYR A 1 87 ? 9.504 2.568 -17.135 1.00 96.44 87 TYR A N 1
ATOM 682 C CA . TYR A 1 87 ? 8.274 3.264 -17.489 1.00 96.44 87 TYR A CA 1
ATOM 683 C C . TYR A 1 87 ? 7.051 2.375 -17.257 1.00 96.44 87 TYR A C 1
ATOM 685 O O . TYR A 1 87 ? 7.130 1.154 -17.404 1.00 96.44 87 TYR A O 1
ATOM 693 N N . ARG A 1 88 ? 5.911 2.994 -16.942 1.00 94.88 88 ARG A N 1
ATOM 694 C CA . ARG A 1 88 ? 4.580 2.379 -17.001 1.00 94.88 88 ARG A CA 1
ATOM 695 C C . ARG A 1 88 ? 3.907 2.768 -18.311 1.00 94.88 88 ARG A C 1
ATOM 697 O O . ARG A 1 88 ? 3.961 3.936 -18.692 1.00 94.88 88 ARG A O 1
ATOM 704 N N . LEU A 1 89 ? 3.264 1.815 -18.977 1.00 94.94 89 LEU A N 1
ATOM 705 C CA . LEU A 1 89 ? 2.447 2.069 -20.163 1.00 94.94 89 LEU A CA 1
ATOM 706 C C . LEU A 1 89 ? 1.100 1.375 -20.001 1.00 94.94 89 LEU A C 1
ATOM 708 O O . LEU A 1 89 ? 1.056 0.160 -19.841 1.00 94.94 89 LEU A O 1
ATOM 712 N N . ASP A 1 90 ? 0.007 2.124 -20.088 1.00 92.38 90 ASP A N 1
ATOM 713 C CA . ASP A 1 90 ? -1.327 1.538 -19.967 1.00 92.38 90 ASP A CA 1
ATOM 714 C C . ASP A 1 90 ? -1.790 0.905 -21.285 1.00 92.38 90 ASP A C 1
ATOM 716 O O . ASP A 1 90 ? -1.542 1.421 -22.376 1.00 92.38 90 ASP A O 1
ATOM 720 N N . GLN A 1 91 ? -2.505 -0.210 -21.171 1.00 91.38 91 GLN A N 1
ATOM 721 C CA . GLN A 1 91 ? -3.128 -0.944 -22.261 1.00 91.38 91 GLN A CA 1
ATOM 722 C C . GLN A 1 91 ? -4.572 -1.320 -21.895 1.00 91.38 91 GLN A C 1
ATOM 724 O O . GLN A 1 91 ? -4.896 -1.605 -20.739 1.00 91.38 91 GLN A O 1
ATOM 729 N N . ARG A 1 92 ? -5.455 -1.335 -22.897 1.00 84.31 92 ARG A N 1
ATOM 730 C CA . ARG A 1 92 ? -6.872 -1.694 -22.783 1.00 84.31 92 ARG A CA 1
ATOM 731 C C . ARG A 1 92 ? -7.216 -2.806 -23.772 1.00 84.31 92 ARG A C 1
ATOM 733 O O . ARG A 1 92 ? -6.676 -2.856 -24.868 1.00 84.31 92 ARG A O 1
ATOM 740 N N . ASP A 1 93 ? -8.135 -3.683 -23.378 1.00 74.81 93 ASP A N 1
ATOM 741 C CA . ASP A 1 93 ? -8.800 -4.644 -24.270 1.00 74.81 93 ASP A CA 1
ATOM 742 C C . ASP A 1 93 ? -7.861 -5.563 -25.080 1.00 74.81 93 ASP A C 1
ATOM 744 O O . ASP A 1 93 ? -7.951 -5.680 -26.303 1.00 74.81 93 ASP A O 1
ATOM 748 N N . VAL A 1 94 ? -6.976 -6.277 -24.376 1.00 86.62 94 VAL A N 1
ATOM 749 C CA . VAL A 1 94 ? -6.062 -7.282 -24.949 1.00 86.62 94 VAL A CA 1
ATOM 750 C C . VAL A 1 94 ? -6.345 -8.667 -24.367 1.00 86.62 94 VAL A C 1
ATOM 752 O O . VAL A 1 94 ? -6.781 -8.790 -23.223 1.00 86.62 94 VAL A O 1
ATOM 755 N N . LEU A 1 95 ? -6.070 -9.707 -25.163 1.00 89.62 95 LEU A N 1
ATOM 756 C CA . LEU A 1 95 ? -6.145 -11.117 -24.771 1.00 89.62 95 LEU A CA 1
ATOM 757 C C . LEU A 1 95 ? -5.381 -11.405 -23.466 1.00 89.62 95 LEU A C 1
ATOM 759 O O . LEU A 1 95 ? -4.347 -10.801 -23.179 1.00 89.62 95 LEU A O 1
ATOM 763 N N . ASP A 1 96 ? -5.855 -12.396 -22.712 1.00 91.88 96 ASP A N 1
ATOM 764 C CA . ASP A 1 96 ? -5.205 -12.831 -21.466 1.00 91.88 96 ASP A CA 1
ATOM 765 C C . ASP A 1 96 ? -3.868 -13.542 -21.699 1.00 91.88 96 ASP A C 1
ATOM 767 O O . ASP A 1 96 ? -3.006 -13.570 -20.822 1.00 91.88 96 ASP A O 1
ATOM 771 N N . GLN A 1 97 ? -3.689 -14.122 -22.884 1.00 96.00 97 GLN A N 1
ATOM 772 C CA . GLN A 1 97 ? -2.456 -14.781 -23.279 1.00 96.00 97 GLN A CA 1
ATOM 773 C C . GLN A 1 97 ? -2.334 -14.800 -24.801 1.00 96.00 97 GLN A C 1
ATOM 775 O O . GLN A 1 97 ? -3.315 -15.050 -25.507 1.00 96.00 97 GLN A O 1
ATOM 780 N N . TRP A 1 98 ? -1.124 -14.587 -25.313 1.00 96.62 98 TRP A N 1
ATOM 781 C CA . TRP A 1 98 ? -0.816 -14.790 -26.728 1.00 96.62 98 TRP A CA 1
ATOM 782 C C . TRP A 1 98 ? 0.649 -15.170 -26.938 1.00 96.62 98 TRP A C 1
ATOM 784 O O . TRP A 1 98 ? 1.470 -15.115 -26.025 1.00 96.62 98 TRP A O 1
ATOM 794 N N . GLN A 1 99 ? 0.967 -15.596 -28.158 1.00 96.00 99 GLN A N 1
ATOM 795 C CA . GLN A 1 99 ? 2.342 -15.803 -28.593 1.00 96.00 99 GLN A CA 1
ATOM 796 C C . GLN A 1 99 ? 2.738 -14.707 -29.571 1.00 96.00 99 GLN A C 1
ATOM 798 O O . GLN A 1 99 ? 1.942 -14.343 -30.438 1.00 96.00 99 GLN A O 1
ATOM 803 N N . HIS A 1 100 ? 3.972 -14.228 -29.464 1.00 95.25 100 HIS A N 1
ATOM 804 C CA . HIS A 1 100 ? 4.511 -13.207 -30.357 1.00 95.25 100 HIS A CA 1
ATOM 805 C C . HIS A 1 100 ? 5.950 -13.528 -30.747 1.00 95.25 100 HIS A C 1
ATOM 807 O O . HIS A 1 100 ? 6.713 -14.075 -29.951 1.00 95.25 100 HIS A O 1
ATOM 813 N N . ALA A 1 101 ? 6.302 -13.201 -31.987 1.00 93.81 101 ALA A N 1
ATOM 814 C CA . ALA A 1 101 ? 7.669 -13.263 -32.480 1.00 93.81 101 ALA A CA 1
ATOM 815 C C . ALA A 1 101 ? 8.222 -11.829 -32.502 1.00 93.81 101 ALA A C 1
ATOM 817 O O . ALA A 1 101 ? 7.700 -11.021 -33.279 1.00 93.81 101 ALA A O 1
ATOM 818 N N . PRO A 1 102 ? 9.220 -11.498 -31.661 1.00 91.50 102 PRO A N 1
ATOM 819 C CA . PRO A 1 102 ? 9.762 -10.148 -31.590 1.00 91.50 102 PRO A CA 1
ATOM 820 C C . PRO A 1 102 ? 10.293 -9.656 -32.935 1.00 91.50 102 PRO A C 1
ATOM 822 O O . PRO A 1 102 ? 10.856 -10.428 -33.714 1.00 91.50 102 PRO A O 1
ATOM 825 N N . SER A 1 103 ? 10.118 -8.363 -33.212 1.00 88.62 103 SER A N 1
ATOM 826 C CA . SER A 1 103 ? 10.563 -7.752 -34.472 1.00 88.62 103 SER A CA 1
ATOM 827 C C . SER A 1 103 ? 11.863 -6.945 -34.374 1.00 88.62 103 SER A C 1
ATOM 829 O O . SER A 1 103 ? 12.277 -6.394 -35.392 1.00 88.62 103 SER A O 1
ATOM 831 N N . GLY A 1 104 ? 12.506 -6.883 -33.200 1.00 74.62 104 GLY A N 1
ATOM 832 C CA . GLY A 1 104 ? 13.751 -6.129 -32.964 1.00 74.62 104 GLY A CA 1
ATOM 833 C C . GLY A 1 104 ? 14.986 -6.698 -33.683 1.00 74.62 104 GLY A C 1
ATOM 834 O O . GLY A 1 104 ? 15.956 -5.985 -33.943 1.00 74.62 104 GLY A O 1
ATOM 835 N N . GLY A 1 105 ? 14.929 -7.967 -34.103 1.00 71.19 105 GLY A N 1
ATOM 836 C CA . GLY A 1 105 ? 15.981 -8.640 -34.872 1.00 71.19 105 GLY A CA 1
ATOM 837 C C . GLY A 1 105 ? 17.172 -9.119 -34.028 1.00 71.19 105 GLY A C 1
ATOM 838 O O . GLY A 1 105 ? 17.163 -9.079 -32.803 1.00 71.19 105 GLY A O 1
ATOM 839 N N . GLY A 1 106 ? 18.219 -9.625 -34.688 1.00 73.38 106 GLY A N 1
ATOM 840 C CA . GLY A 1 106 ? 19.441 -10.084 -34.013 1.00 73.38 106 GLY A CA 1
ATOM 841 C C . GLY A 1 106 ? 19.266 -11.411 -33.266 1.00 73.38 106 GLY A C 1
ATOM 842 O O . GLY A 1 106 ? 18.851 -12.403 -33.858 1.00 73.38 106 GLY A O 1
ATOM 843 N N . GLU A 1 107 ? 19.612 -11.441 -31.974 1.00 66.50 107 GLU A N 1
ATOM 844 C CA . GLU A 1 107 ? 19.492 -12.638 -31.115 1.00 66.50 107 GLU A CA 1
ATOM 845 C C . GLU A 1 107 ? 18.034 -13.079 -30.897 1.00 66.50 107 GLU A C 1
ATOM 847 O O . GLU A 1 107 ? 17.788 -14.190 -30.428 1.00 66.50 107 GLU A O 1
ATOM 852 N N . GLU A 1 108 ? 17.072 -12.237 -31.287 1.00 69.88 108 GLU A N 1
ATOM 853 C CA . GLU A 1 108 ? 15.641 -12.504 -31.165 1.00 69.88 108 GLU A CA 1
ATOM 854 C C . GLU A 1 108 ? 15.020 -13.162 -32.406 1.00 69.88 108 GLU A C 1
ATOM 856 O O . GLU A 1 108 ? 13.856 -13.574 -32.395 1.00 69.88 108 GLU A O 1
ATOM 861 N N . GLU A 1 109 ? 15.791 -13.306 -33.489 1.00 75.00 109 GLU A N 1
ATOM 862 C CA . GLU A 1 109 ? 15.298 -13.876 -34.738 1.00 75.00 109 GLU A CA 1
ATOM 863 C C . GLU A 1 109 ? 14.931 -15.362 -34.567 1.00 75.00 109 GLU A C 1
ATOM 865 O O . GLU A 1 109 ? 15.759 -16.215 -34.243 1.00 75.00 109 GLU A O 1
ATOM 870 N N . GLY A 1 110 ? 13.654 -15.680 -34.796 1.00 79.75 110 GLY A N 1
ATOM 871 C CA . GLY A 1 110 ? 13.112 -17.031 -34.624 1.00 79.75 110 GLY A CA 1
ATOM 872 C C . GLY A 1 110 ? 12.666 -17.366 -33.198 1.00 79.75 110 GLY A C 1
ATOM 873 O O . GLY A 1 110 ? 12.233 -18.497 -32.961 1.00 79.75 110 GLY A O 1
ATOM 874 N N . LEU A 1 111 ? 12.723 -16.414 -32.261 1.00 86.88 111 LEU A N 1
ATOM 875 C CA . LEU A 1 111 ? 12.113 -16.576 -30.945 1.00 86.88 111 LEU A CA 1
ATOM 876 C C . LEU A 1 111 ? 10.586 -16.529 -31.024 1.00 86.88 111 LEU A C 1
ATOM 878 O O . LEU A 1 111 ? 9.990 -15.847 -31.859 1.00 86.88 111 LEU A O 1
ATOM 882 N N . GLN A 1 112 ? 9.953 -17.235 -30.092 1.00 92.31 112 GLN A N 1
ATOM 883 C CA . GLN A 1 112 ? 8.521 -17.151 -29.853 1.00 92.31 112 GLN A CA 1
ATOM 884 C C . GLN A 1 112 ? 8.288 -16.961 -28.358 1.00 92.31 112 GLN A C 1
ATOM 886 O O . GLN A 1 112 ? 8.498 -17.878 -27.562 1.00 92.31 112 GLN A O 1
ATOM 891 N N . LEU A 1 113 ? 7.883 -15.754 -27.983 1.00 94.19 113 LEU A N 1
ATOM 892 C CA . LEU A 1 113 ? 7.568 -15.390 -26.610 1.00 94.19 113 LEU A CA 1
ATOM 893 C C . LEU A 1 113 ? 6.126 -15.784 -26.302 1.00 94.19 113 LEU A C 1
ATOM 895 O O . LEU A 1 113 ? 5.240 -15.625 -27.143 1.00 94.19 113 LEU A O 1
ATOM 899 N N . THR A 1 114 ? 5.884 -16.291 -25.094 1.00 96.19 114 THR A N 1
ATOM 900 C CA . THR A 1 114 ? 4.522 -16.497 -24.582 1.00 96.19 114 THR A CA 1
ATOM 901 C C . THR A 1 114 ? 4.207 -15.394 -23.586 1.00 96.19 114 THR A C 1
ATOM 903 O O . THR A 1 114 ? 4.798 -15.367 -22.511 1.00 96.19 114 THR A O 1
ATOM 906 N N . LEU A 1 115 ? 3.294 -14.498 -23.949 1.00 97.56 115 LEU A N 1
ATOM 907 C CA . LEU A 1 115 ? 2.919 -13.322 -23.171 1.00 97.56 115 LEU A CA 1
ATOM 908 C C . LEU A 1 115 ? 1.656 -13.596 -22.365 1.00 97.56 115 LEU A C 1
ATOM 910 O O . LEU A 1 115 ? 0.716 -14.193 -22.889 1.00 97.56 115 LEU A O 1
ATOM 914 N N . PHE A 1 116 ? 1.643 -13.175 -21.104 1.00 96.12 116 PHE A N 1
ATOM 915 C CA . PHE A 1 116 ? 0.524 -13.340 -20.177 1.00 96.12 116 PHE A CA 1
ATOM 916 C C . PHE A 1 116 ? 0.601 -12.305 -19.049 1.00 96.12 116 PHE A C 1
ATOM 918 O O . PHE A 1 116 ? 1.613 -11.629 -18.872 1.00 96.12 116 PHE A O 1
ATOM 925 N N . TRP A 1 117 ? -0.478 -12.177 -18.281 1.00 94.44 117 TRP A N 1
ATOM 926 C CA . TRP A 1 117 ? -0.614 -11.155 -17.244 1.00 94.44 117 TRP A CA 1
ATOM 927 C C . TRP A 1 117 ? -0.428 -11.732 -15.838 1.00 94.44 117 TRP A C 1
ATOM 929 O O . TRP A 1 117 ? -0.938 -12.812 -15.537 1.00 94.44 117 TRP A O 1
ATOM 939 N N . ILE A 1 118 ? 0.253 -10.985 -14.969 1.00 91.12 118 ILE A N 1
ATOM 940 C CA . ILE A 1 118 ? 0.350 -11.256 -13.526 1.00 91.12 118 ILE A CA 1
ATOM 941 C C . ILE A 1 118 ? -0.330 -10.143 -12.734 1.00 91.12 118 ILE A C 1
ATOM 943 O O . ILE A 1 118 ? -0.380 -9.004 -13.190 1.00 91.12 118 ILE A O 1
ATOM 947 N N . SER A 1 119 ? -0.869 -10.472 -11.564 1.00 81.19 119 SER A N 1
ATOM 948 C CA . SER A 1 119 ? -1.649 -9.556 -10.715 1.00 81.19 119 SER A CA 1
ATOM 949 C C . SER A 1 119 ? -0.979 -9.277 -9.365 1.00 81.19 119 SER A C 1
ATOM 951 O O . SER A 1 119 ? -1.411 -8.383 -8.644 1.00 81.19 119 SER A O 1
ATOM 953 N N . SER A 1 120 ? 0.066 -10.025 -9.006 1.00 72.38 120 SER A N 1
ATOM 954 C CA . SER A 1 120 ? 0.880 -9.798 -7.810 1.00 72.38 120 SER A CA 1
ATOM 955 C C . SER A 1 120 ? 2.372 -9.979 -8.111 1.00 72.38 120 SER A C 1
ATOM 957 O O . SER A 1 120 ? 2.731 -10.868 -8.891 1.00 72.38 120 SER A O 1
ATOM 959 N N . PRO A 1 121 ? 3.268 -9.214 -7.451 1.00 67.50 121 PRO A N 1
ATOM 960 C CA . PRO A 1 121 ? 4.708 -9.456 -7.513 1.00 67.50 121 PRO A CA 1
ATOM 961 C C . PRO A 1 121 ? 5.128 -10.879 -7.110 1.00 67.50 121 PRO A C 1
ATOM 963 O O . PRO A 1 121 ? 6.179 -11.349 -7.539 1.00 67.50 121 PRO A O 1
ATOM 966 N N . GLY A 1 122 ? 4.310 -11.567 -6.303 1.00 65.62 122 GLY A N 1
ATOM 967 C CA . GLY A 1 122 ? 4.552 -12.938 -5.854 1.00 65.62 122 GLY A CA 1
ATOM 968 C C . GLY A 1 122 ? 3.975 -14.038 -6.753 1.00 65.62 122 GLY A C 1
ATOM 969 O O . GLY A 1 122 ? 4.252 -15.208 -6.493 1.00 65.62 122 GLY A O 1
ATOM 970 N N . ASP A 1 123 ? 3.196 -13.704 -7.792 1.00 70.25 123 ASP A N 1
ATOM 971 C CA . ASP A 1 123 ? 2.533 -14.708 -8.645 1.00 70.25 123 ASP A CA 1
ATOM 972 C C . ASP A 1 123 ? 3.545 -15.621 -9.339 1.00 70.25 123 ASP A C 1
ATOM 974 O O . ASP A 1 123 ? 3.349 -16.835 -9.449 1.00 70.25 123 ASP A O 1
ATOM 978 N N . ILE A 1 124 ? 4.636 -15.029 -9.829 1.00 78.19 124 ILE A N 1
ATOM 979 C CA . ILE A 1 124 ? 5.677 -15.751 -10.543 1.00 78.19 124 ILE A CA 1
ATOM 980 C C . ILE A 1 124 ? 7.027 -15.045 -10.376 1.00 78.19 124 ILE A C 1
ATOM 982 O O . ILE A 1 124 ? 7.099 -13.821 -10.502 1.00 78.19 124 ILE A O 1
ATOM 986 N N . PRO A 1 125 ? 8.121 -15.777 -10.095 1.00 80.19 125 PRO A N 1
ATOM 987 C CA . PRO A 1 125 ? 9.427 -15.154 -9.956 1.00 80.19 125 PRO A CA 1
ATOM 988 C C . PRO A 1 125 ? 9.898 -14.622 -11.312 1.00 80.19 125 PRO A C 1
ATOM 990 O O . PRO A 1 125 ? 10.074 -15.384 -12.267 1.00 80.19 125 PRO A O 1
ATOM 993 N N . LEU A 1 126 ? 10.128 -13.312 -11.380 1.00 90.00 126 LEU A N 1
ATOM 994 C CA . LEU A 1 126 ? 10.740 -12.685 -12.544 1.00 90.00 126 LEU A CA 1
ATOM 995 C C . LEU A 1 126 ? 12.256 -12.875 -12.538 1.00 90.00 126 LEU A C 1
ATOM 997 O O . LEU A 1 126 ? 12.893 -13.022 -11.491 1.00 90.00 126 LEU A O 1
ATOM 1001 N N . ALA A 1 127 ? 12.841 -12.840 -13.733 1.00 89.81 127 ALA A N 1
ATOM 1002 C CA . ALA A 1 127 ? 14.277 -12.777 -13.915 1.00 89.81 127 ALA A CA 1
ATOM 1003 C C . ALA A 1 127 ? 14.856 -11.605 -13.106 1.00 89.81 127 ALA A C 1
ATOM 1005 O O . ALA A 1 127 ? 14.237 -10.545 -12.965 1.00 89.81 127 ALA A O 1
ATOM 1006 N N . ARG A 1 128 ? 16.057 -11.801 -12.557 1.00 86.12 128 ARG A N 1
ATOM 1007 C CA . ARG A 1 128 ? 16.712 -10.826 -11.679 1.00 86.12 128 ARG A CA 1
ATOM 1008 C C . ARG A 1 128 ? 16.721 -9.439 -12.330 1.00 86.12 128 ARG A C 1
ATOM 1010 O O . ARG A 1 128 ? 17.197 -9.282 -13.448 1.00 86.12 128 ARG A O 1
ATOM 1017 N N . GLY A 1 129 ? 16.218 -8.438 -11.613 1.00 87.31 129 GLY A N 1
ATOM 1018 C CA . GLY A 1 129 ? 16.169 -7.059 -12.089 1.00 87.31 129 GLY A CA 1
ATOM 1019 C C . GLY A 1 129 ? 14.914 -6.669 -12.880 1.00 87.31 129 GLY A C 1
ATOM 1020 O O . GLY A 1 129 ? 14.721 -5.482 -13.123 1.00 87.31 129 GLY A O 1
ATOM 1021 N N . HIS A 1 130 ? 14.061 -7.620 -13.279 1.00 92.25 130 HIS A N 1
ATOM 1022 C CA . HIS A 1 130 ? 12.818 -7.331 -14.013 1.00 92.25 130 HIS A CA 1
ATOM 1023 C C . HIS A 1 130 ? 11.631 -7.007 -13.098 1.00 92.25 130 HIS A C 1
ATOM 1025 O O . HIS A 1 130 ? 10.643 -6.456 -13.566 1.00 92.25 130 HIS A O 1
ATOM 1031 N N . GLY A 1 131 ? 11.713 -7.364 -11.813 1.00 88.56 131 GLY A N 1
ATOM 1032 C CA . GLY A 1 131 ? 10.659 -7.121 -10.826 1.00 88.56 131 GLY A CA 1
ATOM 1033 C C . GLY A 1 131 ? 10.941 -5.976 -9.854 1.00 88.56 131 GLY A C 1
ATOM 1034 O O . GLY A 1 131 ? 10.140 -5.762 -8.952 1.00 88.56 131 GLY A O 1
ATOM 1035 N N . ASP A 1 132 ? 12.059 -5.256 -10.010 1.00 86.62 132 ASP A N 1
ATOM 1036 C CA . ASP A 1 132 ? 12.577 -4.320 -8.994 1.00 86.62 132 ASP A CA 1
ATOM 1037 C C . ASP A 1 132 ? 11.602 -3.175 -8.655 1.00 86.62 132 ASP A C 1
ATOM 1039 O O . ASP A 1 132 ? 11.637 -2.658 -7.542 1.00 86.62 132 ASP A O 1
ATOM 1043 N N . TYR A 1 133 ? 10.717 -2.821 -9.593 1.00 86.75 133 TYR A N 1
ATOM 1044 C CA . TYR A 1 133 ? 9.697 -1.770 -9.455 1.00 86.75 133 TYR A CA 1
ATOM 1045 C C . TYR A 1 133 ? 8.282 -2.298 -9.744 1.00 86.75 133 TYR A C 1
ATOM 1047 O O . TYR A 1 133 ? 7.351 -1.531 -9.967 1.00 86.75 133 TYR A O 1
ATOM 1055 N N . LEU A 1 134 ? 8.098 -3.622 -9.764 1.00 85.56 134 LEU A N 1
ATOM 1056 C CA . LEU A 1 134 ? 6.819 -4.241 -10.112 1.00 85.56 134 LEU A CA 1
ATOM 1057 C C . LEU A 1 134 ? 5.716 -3.894 -9.101 1.00 85.56 134 LEU A C 1
ATOM 1059 O O . LEU A 1 134 ? 4.562 -3.702 -9.476 1.00 85.56 134 LEU A O 1
ATOM 1063 N N . ALA A 1 135 ? 6.076 -3.782 -7.823 1.00 76.31 135 ALA A N 1
ATOM 1064 C CA . ALA A 1 135 ? 5.146 -3.401 -6.767 1.00 76.31 135 ALA A CA 1
ATOM 1065 C C . ALA A 1 135 ? 4.660 -1.946 -6.906 1.00 76.31 135 ALA A C 1
ATOM 1067 O O . ALA A 1 135 ? 3.497 -1.684 -6.624 1.00 76.31 135 ALA A O 1
ATOM 1068 N N . ASP A 1 136 ? 5.480 -1.032 -7.439 1.00 74.75 136 ASP A N 1
ATOM 1069 C CA . ASP A 1 136 ? 5.065 0.357 -7.710 1.00 74.75 136 ASP A CA 1
ATOM 1070 C C . ASP A 1 136 ? 3.998 0.452 -8.817 1.00 74.75 136 ASP A C 1
ATOM 1072 O O . ASP A 1 136 ? 3.360 1.489 -8.992 1.00 74.75 136 ASP A O 1
ATOM 1076 N N . VAL A 1 137 ? 3.812 -0.631 -9.578 1.00 81.56 137 VAL A N 1
ATOM 1077 C CA . VAL A 1 137 ? 2.893 -0.705 -10.715 1.00 81.56 137 VAL A CA 1
ATOM 1078 C C . VAL A 1 137 ? 1.670 -1.581 -10.422 1.00 81.56 137 VAL A C 1
ATOM 1080 O O . VAL A 1 137 ? 0.572 -1.270 -10.878 1.00 81.56 137 VAL A O 1
ATOM 1083 N N . LEU A 1 138 ? 1.845 -2.671 -9.668 1.00 73.75 138 LEU A N 1
ATOM 1084 C CA . LEU A 1 138 ? 0.764 -3.589 -9.288 1.00 73.75 138 LEU A CA 1
ATOM 1085 C C . LEU A 1 138 ? 0.027 -3.181 -8.009 1.00 73.75 138 LEU A C 1
ATOM 1087 O O . LEU A 1 138 ? -1.085 -3.646 -7.774 1.00 73.75 138 LEU A O 1
ATOM 1091 N N . GLU A 1 139 ? 0.603 -2.323 -7.176 1.00 64.38 139 GLU A N 1
ATOM 1092 C CA . GLU A 1 139 ? -0.097 -1.783 -6.017 1.00 64.38 139 GLU A CA 1
ATOM 1093 C C . GLU A 1 139 ? -0.615 -0.385 -6.372 1.00 64.38 139 GLU A C 1
ATOM 1095 O O . GLU A 1 139 ? 0.120 0.595 -6.283 1.00 64.38 139 GLU A O 1
ATOM 1100 N N . GLU A 1 140 ? -1.885 -0.279 -6.788 1.00 52.62 140 GLU A N 1
ATOM 1101 C CA . GLU A 1 140 ? -2.564 1.018 -6.932 1.00 52.62 140 GLU A CA 1
ATOM 1102 C C . GLU A 1 140 ? -2.562 1.730 -5.574 1.00 52.62 140 GLU A C 1
ATOM 1104 O O . GLU A 1 140 ? -3.366 1.445 -4.684 1.00 52.62 140 GLU A O 1
ATOM 1109 N N . ARG A 1 141 ? -1.633 2.667 -5.404 1.00 60.88 141 ARG A N 1
ATOM 1110 C CA . ARG A 1 141 ? -1.655 3.643 -4.319 1.00 60.88 141 ARG A CA 1
ATOM 1111 C C . ARG A 1 141 ? -2.349 4.898 -4.852 1.00 60.88 141 ARG A C 1
ATOM 1113 O O . ARG A 1 141 ? -2.226 5.169 -6.046 1.00 60.88 141 ARG A O 1
ATOM 1120 N N . PRO A 1 142 ? -3.093 5.645 -4.016 1.00 54.22 142 PRO A N 1
ATOM 1121 C CA . PRO A 1 142 ? -3.643 6.937 -4.421 1.00 54.22 142 PRO A CA 1
ATOM 1122 C C . PRO A 1 142 ? -2.567 7.745 -5.153 1.00 54.22 142 PRO A C 1
ATOM 1124 O O . PRO A 1 142 ? -1.440 7.789 -4.660 1.00 54.22 142 PRO A O 1
ATOM 1127 N N . GLU A 1 143 ? -2.883 8.339 -6.309 1.00 52.12 143 GLU A N 1
ATOM 1128 C CA . GLU A 1 143 ? -1.887 9.029 -7.155 1.00 52.12 143 GLU A CA 1
ATOM 1129 C C . GLU A 1 143 ? -1.131 10.128 -6.385 1.00 52.12 143 GLU A C 1
ATOM 1131 O O . GLU A 1 143 ? 0.054 10.351 -6.619 1.00 52.12 143 GLU A O 1
ATOM 1136 N N . ASP A 1 144 ? -1.796 10.732 -5.395 1.00 55.75 144 ASP A N 1
ATOM 1137 C CA . ASP A 1 144 ? -1.239 11.752 -4.502 1.00 55.75 144 ASP A CA 1
ATOM 1138 C C . ASP A 1 144 ? -0.735 11.195 -3.153 1.00 55.75 144 ASP A C 1
ATOM 1140 O O . ASP A 1 144 ? -0.335 11.956 -2.269 1.00 55.75 144 ASP A O 1
ATOM 1144 N N . GLY A 1 145 ? -0.794 9.879 -2.939 1.00 74.81 145 GLY A N 1
ATOM 1145 C CA . GLY A 1 145 ? -0.516 9.227 -1.662 1.00 74.81 145 GLY A CA 1
ATOM 1146 C C . GLY A 1 145 ? -1.382 9.774 -0.517 1.00 74.81 145 GLY A C 1
ATOM 1147 O O . G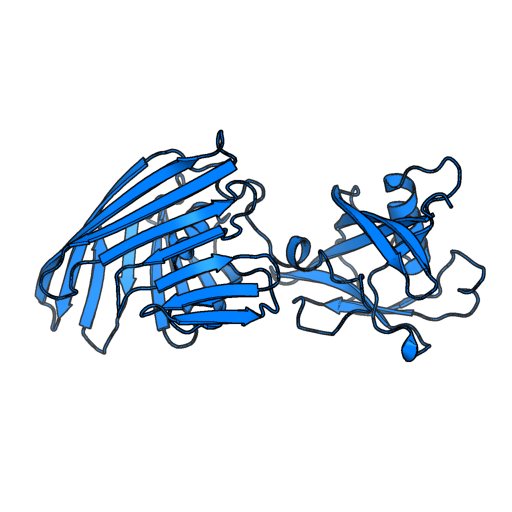LY A 1 145 ? -2.597 9.577 -0.473 1.00 74.81 145 GLY A O 1
ATOM 1148 N N . PHE A 1 146 ? -0.732 10.447 0.429 1.00 78.88 146 PHE A N 1
ATOM 1149 C CA . PHE A 1 146 ? -1.305 11.203 1.540 1.00 78.88 146 PHE A CA 1
ATOM 1150 C C . PHE A 1 146 ? -1.151 12.721 1.367 1.00 78.88 146 PHE A C 1
ATOM 1152 O O . PHE A 1 146 ? -1.444 13.471 2.296 1.00 78.88 146 PHE A O 1
ATOM 1159 N N . GLY A 1 147 ? -0.697 13.197 0.205 1.00 71.56 147 GLY A N 1
ATOM 1160 C CA . GLY A 1 147 ? -0.521 14.621 -0.091 1.00 71.56 147 GLY A CA 1
ATOM 1161 C C . GLY A 1 147 ? -1.822 15.429 -0.060 1.00 71.56 147 GLY A C 1
ATOM 1162 O O . GLY A 1 147 ? -1.779 16.640 0.131 1.00 71.56 147 GLY A O 1
ATOM 1163 N N . CYS A 1 148 ? -2.977 14.769 -0.185 1.00 79.56 148 CYS A N 1
ATOM 1164 C CA . CYS A 1 148 ? -4.292 15.389 -0.025 1.00 79.56 148 CYS A CA 1
ATOM 1165 C C . CYS A 1 148 ? -4.720 15.567 1.444 1.00 79.56 148 CYS A C 1
ATOM 1167 O O . CYS A 1 148 ? -5.744 16.198 1.705 1.00 79.56 148 CYS A O 1
ATOM 1169 N N . LEU A 1 149 ? -3.990 14.988 2.407 1.00 88.56 149 LEU A N 1
ATOM 1170 C CA . LEU A 1 149 ? -4.288 15.146 3.828 1.00 88.56 149 LEU A CA 1
ATOM 1171 C C . LEU A 1 149 ? -3.704 16.456 4.359 1.00 88.56 149 LEU A C 1
ATOM 1173 O O . LEU A 1 149 ? -2.607 16.871 3.996 1.00 88.56 149 LEU A O 1
ATOM 1177 N N . GLU A 1 150 ? -4.420 17.071 5.294 1.00 91.50 150 GLU A N 1
ATOM 1178 C CA . GLU A 1 150 ? -3.956 18.255 6.012 1.00 91.50 150 GLU A CA 1
ATOM 1179 C C . GLU A 1 150 ? -3.560 17.901 7.448 1.00 91.50 150 GLU A C 1
ATOM 1181 O O . GLU A 1 150 ? -3.998 16.897 8.015 1.00 91.50 150 GLU A O 1
ATOM 1186 N N . ALA A 1 151 ? -2.721 18.743 8.058 1.00 95.12 151 ALA A N 1
ATOM 1187 C CA . ALA A 1 151 ? -2.419 18.611 9.475 1.00 95.12 151 ALA A CA 1
ATOM 1188 C C . ALA A 1 151 ? -3.706 18.803 10.288 1.00 95.12 151 ALA A C 1
ATOM 1190 O O . ALA A 1 151 ? -4.396 19.815 10.154 1.00 95.12 151 ALA A O 1
ATOM 1191 N N . SER A 1 152 ? -4.024 17.837 11.141 1.00 94.69 152 SER A N 1
ATOM 1192 C CA . SER A 1 152 ? -5.307 17.790 11.834 1.00 94.69 152 SER A CA 1
ATOM 1193 C C . SER A 1 152 ? -5.178 17.164 13.212 1.00 94.69 152 SER A C 1
ATOM 1195 O O . SER A 1 152 ? -4.234 16.427 13.500 1.00 94.69 152 SER A O 1
ATOM 1197 N N . GLU A 1 153 ? -6.171 17.419 14.056 1.00 95.62 153 GLU A N 1
ATOM 1198 C CA . GLU A 1 153 ? -6.357 16.706 15.311 1.00 95.62 153 GLU A CA 1
ATOM 1199 C C . GLU A 1 153 ? -7.806 16.235 15.409 1.00 95.62 153 GLU A C 1
ATOM 1201 O O . GLU A 1 153 ? -8.734 16.976 15.082 1.00 95.62 153 GLU A O 1
ATOM 1206 N N . ASP A 1 154 ? -7.982 14.991 15.831 1.00 93.62 154 ASP A N 1
ATOM 1207 C CA . ASP A 1 154 ? -9.273 14.339 15.975 1.00 93.62 154 ASP A CA 1
ATOM 1208 C C . ASP A 1 154 ? -9.378 13.652 17.333 1.00 93.62 154 ASP A C 1
ATOM 1210 O O . ASP A 1 154 ? -8.390 13.135 17.856 1.00 93.62 154 ASP A O 1
ATOM 1214 N N . VAL A 1 155 ? -10.583 13.634 17.897 1.00 95.44 155 VAL A N 1
ATOM 1215 C CA . VAL A 1 155 ? -10.886 12.949 19.154 1.00 95.44 155 VAL A CA 1
ATOM 1216 C C . VAL A 1 155 ? -12.136 12.106 18.954 1.00 95.44 155 VAL A C 1
ATOM 1218 O O . VAL A 1 155 ? -13.129 12.585 18.412 1.00 95.44 155 VAL A O 1
ATOM 1221 N N . LYS A 1 156 ? -12.085 10.853 19.403 1.00 95.25 156 LYS A N 1
ATOM 1222 C CA . LYS A 1 156 ? -13.200 9.906 19.344 1.00 95.25 156 LYS A CA 1
ATOM 1223 C C . LYS A 1 156 ? -13.403 9.254 20.702 1.00 95.25 156 LYS A C 1
ATOM 1225 O O . LYS A 1 156 ? -12.436 8.859 21.349 1.00 95.25 156 LYS A O 1
ATOM 1230 N N . GLN A 1 157 ? -14.653 9.101 21.112 1.00 97.44 157 GLN A N 1
ATOM 1231 C CA . GLN A 1 157 ? -15.017 8.290 22.268 1.00 97.44 157 GLN A CA 1
ATOM 1232 C C . GLN A 1 157 ? -15.001 6.808 21.884 1.00 97.44 157 GLN A C 1
ATOM 1234 O O . GLN A 1 157 ? -15.390 6.432 20.772 1.00 97.44 157 GLN A O 1
ATOM 1239 N N . VAL A 1 158 ? -14.551 5.970 22.816 1.00 96.88 158 VAL A N 1
ATOM 1240 C CA . VAL A 1 158 ? -14.531 4.514 22.674 1.00 96.88 158 VAL A CA 1
ATOM 1241 C C . VAL A 1 158 ? -15.728 3.940 23.407 1.00 96.88 158 VAL A C 1
ATOM 1243 O O . VAL A 1 158 ? -15.876 4.125 24.616 1.00 96.88 158 VAL A O 1
ATOM 1246 N N . TYR A 1 159 ? -16.570 3.230 22.673 1.00 96.69 159 TYR A N 1
ATOM 1247 C CA . TYR A 1 159 ? -17.778 2.598 23.171 1.00 96.69 159 TYR A CA 1
ATOM 1248 C C . TYR A 1 159 ? -17.592 1.088 23.211 1.00 96.69 159 TYR A C 1
ATOM 1250 O O . TYR A 1 159 ? -17.153 0.490 22.230 1.00 96.69 159 TYR A O 1
ATOM 1258 N N . LEU A 1 160 ? -17.985 0.480 24.325 1.00 95.38 160 LEU A N 1
ATOM 1259 C CA . LEU A 1 160 ? -18.166 -0.958 24.452 1.00 95.38 160 LEU A CA 1
ATOM 1260 C C . LEU A 1 160 ? -19.662 -1.251 24.469 1.00 95.38 160 LEU A C 1
ATOM 1262 O O . LEU A 1 160 ? -20.399 -0.651 25.257 1.00 95.38 160 LEU A O 1
ATOM 1266 N N . LEU A 1 161 ? -20.100 -2.150 23.594 1.00 94.12 161 LEU A N 1
ATOM 1267 C CA . LEU A 1 161 ? -21.464 -2.648 23.573 1.00 94.12 161 LEU A CA 1
ATOM 1268 C C . LEU A 1 161 ? -21.434 -4.136 23.902 1.00 94.12 161 LEU A C 1
ATOM 1270 O O . LEU A 1 161 ? -20.855 -4.934 23.165 1.00 94.12 161 LEU A O 1
ATOM 1274 N N . GLU A 1 162 ? -22.071 -4.492 25.010 1.00 91.75 162 GLU A N 1
ATOM 1275 C CA . GLU A 1 162 ? -22.150 -5.861 25.514 1.00 91.75 162 GLU A CA 1
ATOM 1276 C C . GLU A 1 162 ? -23.586 -6.120 25.977 1.00 91.75 162 GLU A C 1
ATOM 1278 O O . GLU A 1 162 ? -24.171 -5.313 26.701 1.00 91.75 162 GLU A O 1
ATOM 1283 N N . GLU A 1 163 ? -24.200 -7.200 25.486 1.00 86.25 163 GLU A N 1
ATOM 1284 C CA . GLU A 1 163 ? -25.585 -7.588 25.821 1.00 86.25 163 GLU A CA 1
ATOM 1285 C C . GLU A 1 163 ? -26.637 -6.466 25.628 1.00 86.25 163 GLU A C 1
ATOM 1287 O O . GLU A 1 163 ? -27.659 -6.405 26.310 1.00 86.25 163 GLU A O 1
ATOM 1292 N N . GLY A 1 164 ? -26.405 -5.566 24.665 1.00 82.50 164 GLY A N 1
ATOM 1293 C CA . GLY A 1 164 ? -27.298 -4.439 24.364 1.00 82.50 164 GLY A CA 1
ATOM 1294 C C . GLY A 1 164 ? -27.132 -3.222 25.282 1.00 82.50 164 GLY A C 1
ATOM 1295 O O . GLY A 1 164 ? -27.891 -2.261 25.149 1.00 82.50 164 GLY A O 1
ATOM 1296 N N . VAL A 1 165 ? -26.148 -3.235 26.184 1.00 91.31 165 VAL A N 1
ATOM 1297 C CA . VAL A 1 165 ? -25.761 -2.082 27.003 1.00 91.31 165 VAL A CA 1
ATOM 1298 C C . VAL A 1 165 ? -24.566 -1.391 26.357 1.00 91.31 165 VAL A C 1
ATOM 1300 O O . VAL A 1 165 ? -23.545 -2.020 26.106 1.00 91.31 165 VAL A O 1
ATOM 1303 N N . GLU A 1 166 ? -24.690 -0.088 26.109 1.00 94.88 166 GLU A N 1
ATOM 1304 C CA . GLU A 1 166 ? -23.606 0.752 25.593 1.00 94.88 166 GLU A CA 1
ATOM 1305 C C . GLU A 1 166 ? -22.956 1.543 26.735 1.00 94.88 166 GLU A C 1
ATOM 1307 O O . GLU A 1 166 ? -23.647 2.169 27.544 1.00 94.88 166 GLU A O 1
ATOM 1312 N N . ARG A 1 167 ? -21.622 1.545 26.783 1.00 95.31 167 ARG A N 1
ATOM 1313 C CA . ARG A 1 167 ? -20.833 2.318 27.749 1.00 95.31 167 ARG A CA 1
ATOM 1314 C C . ARG A 1 167 ? -19.612 2.952 27.095 1.00 95.31 167 ARG A C 1
ATOM 1316 O O . ARG A 1 167 ? -18.974 2.343 26.245 1.00 95.31 167 ARG A O 1
ATOM 1323 N N . ILE A 1 168 ? -19.261 4.155 27.535 1.00 96.56 168 ILE A N 1
ATOM 1324 C CA . ILE A 1 168 ? -17.998 4.796 27.160 1.00 96.56 168 ILE A CA 1
ATOM 1325 C C . ILE A 1 168 ? -16.899 4.209 28.044 1.00 96.56 168 ILE A C 1
ATOM 1327 O O . ILE A 1 168 ? -17.035 4.178 29.269 1.00 96.56 168 ILE A O 1
ATOM 1331 N N . ILE A 1 169 ? -15.833 3.718 27.421 1.00 96.62 169 ILE A N 1
ATOM 1332 C CA . ILE A 1 169 ? -14.728 3.016 28.090 1.00 96.62 169 ILE A CA 1
ATOM 1333 C C . ILE A 1 169 ? -13.380 3.706 27.900 1.00 96.62 169 ILE A C 1
ATOM 1335 O O . ILE A 1 169 ? -12.375 3.262 28.455 1.00 96.62 169 ILE A O 1
ATOM 1339 N N . GLY A 1 170 ? -13.341 4.784 27.122 1.00 97.06 170 GLY A N 1
ATOM 1340 C CA . GLY A 1 170 ? -12.119 5.520 26.861 1.00 97.06 170 GLY A CA 1
ATOM 1341 C C . GLY A 1 170 ? -12.274 6.564 25.771 1.00 97.06 170 GLY A C 1
ATOM 1342 O O . GLY A 1 170 ? -13.364 6.808 25.257 1.00 97.06 170 GLY A O 1
ATOM 1343 N N . GLU A 1 171 ? -11.145 7.145 25.400 1.00 97.69 171 GLU A N 1
ATOM 1344 C CA . GLU A 1 171 ? -11.033 8.147 24.350 1.00 97.69 171 GLU A CA 1
ATOM 1345 C C . GLU A 1 171 ? -9.792 7.859 23.508 1.00 97.69 171 GLU A C 1
ATOM 1347 O O . GLU A 1 171 ? -8.738 7.494 24.037 1.00 97.69 171 GLU A O 1
ATOM 1352 N N . THR A 1 172 ? -9.903 8.056 22.197 1.00 97.12 172 THR A N 1
ATOM 1353 C CA . THR A 1 172 ? -8.747 8.139 21.310 1.00 97.12 172 THR A CA 1
ATOM 1354 C C . THR A 1 172 ? -8.535 9.555 20.813 1.00 97.12 172 THR A C 1
ATOM 1356 O O . THR A 1 172 ? -9.498 10.225 20.444 1.00 97.12 172 THR A O 1
ATOM 1359 N N . ARG A 1 173 ? -7.274 9.971 20.711 1.00 97.38 173 ARG A N 1
ATOM 1360 C CA . ARG A 1 173 ? -6.855 11.195 20.024 1.00 97.38 173 ARG A CA 1
ATOM 1361 C C . ARG A 1 173 ? -5.925 10.833 18.881 1.00 97.38 173 ARG A C 1
ATOM 1363 O O . ARG A 1 173 ? -4.998 10.060 19.089 1.00 97.38 173 ARG A O 1
ATOM 1370 N N . GLU A 1 174 ? -6.155 11.398 17.707 1.00 97.00 174 GLU A N 1
ATOM 1371 C CA . GLU A 1 174 ? -5.277 11.295 16.544 1.00 97.00 174 GLU A CA 1
ATOM 1372 C C . GLU A 1 174 ? -4.750 12.683 16.188 1.00 97.00 174 GLU A C 1
ATOM 1374 O O . GLU A 1 174 ? -5.510 13.647 16.136 1.00 97.00 174 GLU A O 1
ATOM 1379 N N . ARG A 1 175 ? -3.455 12.783 15.904 1.00 97.94 175 ARG A N 1
ATOM 1380 C CA . ARG A 1 175 ? -2.825 13.964 15.328 1.00 97.94 175 ARG A CA 1
ATOM 1381 C C . ARG A 1 175 ? -2.097 13.579 14.049 1.00 97.94 175 ARG A C 1
ATOM 1383 O O . ARG A 1 175 ? -1.252 12.687 14.064 1.00 97.94 175 ARG A O 1
ATOM 1390 N N . ILE A 1 176 ? -2.398 14.292 12.970 1.00 97.19 176 ILE A N 1
ATOM 1391 C CA . ILE A 1 176 ? -1.686 14.215 11.694 1.00 97.19 176 ILE A CA 1
ATOM 1392 C C . ILE A 1 176 ? -0.824 15.467 11.564 1.00 97.19 176 ILE A C 1
ATOM 1394 O O . ILE A 1 176 ? -1.278 16.586 11.805 1.00 97.19 176 ILE A O 1
ATOM 1398 N N . SER A 1 177 ? 0.437 15.276 11.207 1.00 97.62 177 SER A N 1
ATOM 1399 C CA . SER A 1 177 ? 1.406 16.349 10.995 1.00 97.62 177 SER A CA 1
ATOM 1400 C C . SER A 1 177 ? 2.411 15.949 9.917 1.00 97.62 177 SER A C 1
ATOM 1402 O O . SER A 1 177 ? 2.401 14.807 9.461 1.00 97.62 177 SER A O 1
ATOM 1404 N N . PHE A 1 178 ? 3.259 16.888 9.499 1.00 96.50 178 PHE A N 1
ATOM 1405 C CA . PHE A 1 178 ? 4.229 16.667 8.431 1.00 96.50 178 PHE A CA 1
ATOM 1406 C C . PHE A 1 178 ? 5.630 17.117 8.853 1.00 96.50 178 PHE A C 1
ATOM 1408 O O . PHE A 1 178 ? 5.806 18.201 9.413 1.00 96.50 178 PHE A O 1
ATOM 1415 N N . GLU A 1 179 ? 6.621 16.282 8.562 1.00 95.75 179 GLU A N 1
AT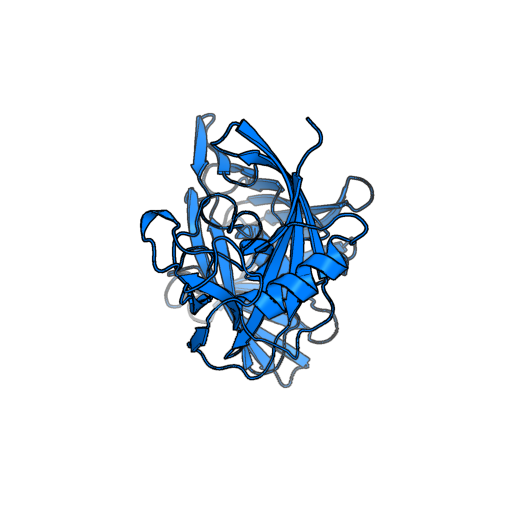OM 1416 C CA . GLU A 1 179 ? 8.050 16.514 8.768 1.00 95.75 179 GLU A CA 1
ATOM 1417 C C . GLU A 1 179 ? 8.759 16.673 7.405 1.00 95.75 179 GLU A C 1
ATOM 1419 O O . GLU A 1 179 ? 8.153 16.516 6.342 1.00 95.75 179 GLU A O 1
ATOM 1424 N N . GLU A 1 180 ? 10.045 17.043 7.425 1.00 91.50 180 GLU A N 1
ATOM 1425 C CA . GLU A 1 180 ? 10.905 17.126 6.226 1.00 91.50 180 GLU A CA 1
ATOM 1426 C C . GLU A 1 180 ? 10.315 17.954 5.068 1.00 91.50 180 GLU A C 1
ATOM 1428 O O . GLU A 1 180 ? 10.374 17.582 3.899 1.00 91.50 180 GLU A O 1
ATOM 1433 N N . GLY A 1 181 ? 9.707 19.098 5.396 1.00 89.19 181 GLY A N 1
ATOM 1434 C CA . GLY A 1 181 ? 9.118 19.989 4.392 1.00 89.19 181 GLY A CA 1
ATOM 1435 C C . GLY A 1 181 ? 7.871 19.425 3.704 1.00 89.19 181 GLY A C 1
ATOM 1436 O O . GLY A 1 181 ? 7.535 19.891 2.620 1.00 89.19 181 GLY A O 1
ATOM 1437 N N . GLY A 1 182 ? 7.193 18.446 4.313 1.00 87.44 182 GLY A N 1
ATOM 1438 C CA . GLY A 1 182 ? 5.986 17.821 3.765 1.00 87.44 182 GLY A CA 1
ATOM 1439 C C . GLY A 1 182 ? 6.205 16.408 3.229 1.00 87.44 182 GLY A C 1
ATOM 1440 O O . GLY A 1 182 ? 5.233 15.714 2.955 1.00 87.44 182 GLY A O 1
ATOM 1441 N N . ALA A 1 183 ? 7.458 15.959 3.097 1.00 86.94 183 ALA A N 1
ATOM 1442 C CA . ALA A 1 183 ? 7.771 14.652 2.523 1.00 86.94 183 ALA A CA 1
ATOM 1443 C C . ALA A 1 183 ? 7.357 13.477 3.425 1.00 86.94 183 ALA A C 1
ATOM 1445 O O . ALA A 1 183 ? 7.045 12.395 2.924 1.00 86.94 183 ALA A O 1
ATOM 1446 N N . VAL A 1 184 ? 7.335 13.690 4.744 1.00 93.31 184 VAL A N 1
ATOM 1447 C CA . VAL A 1 184 ? 7.018 12.659 5.737 1.00 93.31 184 VAL A CA 1
ATOM 1448 C C . VAL A 1 184 ? 5.731 13.024 6.462 1.00 93.31 184 VAL A C 1
ATOM 1450 O O . VAL A 1 184 ? 5.673 14.044 7.144 1.00 93.31 184 VAL A O 1
ATOM 1453 N N . LEU A 1 185 ? 4.710 12.174 6.358 1.00 96.62 185 LEU A N 1
ATOM 1454 C CA . LEU A 1 185 ? 3.511 12.251 7.188 1.00 96.62 185 LEU A CA 1
ATOM 1455 C C . LEU A 1 185 ? 3.773 11.544 8.519 1.00 96.62 185 LEU A C 1
ATOM 1457 O O . LEU A 1 185 ? 4.248 10.406 8.546 1.00 96.62 185 LEU A O 1
ATOM 1461 N N . VAL A 1 186 ? 3.404 12.194 9.621 1.00 98.25 186 VAL A N 1
ATOM 1462 C CA . VAL A 1 186 ? 3.457 11.639 10.975 1.00 98.25 186 VAL A CA 1
ATOM 1463 C C . VAL A 1 186 ? 2.055 11.573 11.555 1.00 98.25 186 VAL A C 1
ATOM 1465 O O . VAL A 1 186 ? 1.395 12.598 11.742 1.00 98.25 186 VAL A O 1
ATOM 1468 N N . ARG A 1 187 ? 1.624 10.355 11.879 1.00 97.81 187 ARG A N 1
ATOM 1469 C CA . ARG A 1 187 ? 0.380 10.070 12.591 1.00 97.81 187 ARG A CA 1
ATOM 1470 C C . ARG A 1 187 ? 0.703 9.654 14.014 1.00 97.81 187 ARG A C 1
ATOM 1472 O O . ARG A 1 187 ? 1.341 8.625 14.220 1.00 97.81 187 ARG A O 1
ATOM 1479 N N . GLU A 1 188 ? 0.234 10.417 14.987 1.00 98.25 188 GLU A N 1
ATOM 1480 C CA . GLU A 1 188 ? 0.269 10.046 16.399 1.00 98.25 188 GLU A CA 1
ATOM 1481 C C . GLU A 1 188 ? -1.148 9.738 16.875 1.00 98.25 188 GLU A C 1
ATOM 1483 O O . GLU A 1 188 ? -2.027 10.588 16.782 1.00 98.25 188 GLU A O 1
ATOM 1488 N N . GLN A 1 189 ? -1.373 8.535 17.393 1.00 97.38 189 GLN A N 1
ATOM 1489 C CA . GLN A 1 189 ? -2.643 8.124 17.976 1.00 97.38 189 GLN A CA 1
ATOM 1490 C C . GLN A 1 189 ? -2.434 7.700 19.427 1.00 97.38 189 GLN A C 1
ATOM 1492 O O . GLN A 1 189 ? -1.548 6.902 19.723 1.00 97.38 189 GLN A O 1
ATOM 1497 N N . THR A 1 190 ? -3.264 8.202 20.334 1.00 97.38 190 THR A N 1
ATOM 1498 C CA . THR A 1 190 ? -3.313 7.757 21.730 1.00 97.38 190 THR A CA 1
ATOM 1499 C C . THR A 1 190 ? -4.679 7.182 22.053 1.00 97.38 190 THR A C 1
ATOM 1501 O O . THR A 1 190 ? -5.676 7.767 21.644 1.00 97.38 190 THR A O 1
ATOM 1504 N N . LEU A 1 191 ? -4.725 6.105 22.827 1.00 96.94 191 LEU A N 1
ATOM 1505 C CA . LEU A 1 191 ? -5.908 5.576 23.501 1.00 96.94 191 LEU A CA 1
ATOM 1506 C C . LEU A 1 191 ? -5.702 5.742 25.005 1.00 96.94 191 LEU A C 1
ATOM 1508 O O . LEU A 1 191 ? -4.655 5.346 25.515 1.00 96.94 191 LEU A O 1
ATOM 1512 N N . ILE A 1 192 ? -6.697 6.294 25.691 1.00 96.50 192 ILE A N 1
ATOM 1513 C CA . ILE A 1 192 ? -6.779 6.300 27.152 1.00 96.50 192 ILE A CA 1
ATOM 1514 C C . ILE A 1 192 ? -8.011 5.491 27.533 1.00 96.50 192 ILE A C 1
ATOM 1516 O O . ILE A 1 192 ? -9.127 5.849 27.151 1.00 96.50 192 ILE A O 1
ATOM 1520 N N . SER A 1 193 ? -7.815 4.385 28.245 1.00 95.38 193 SER A N 1
ATOM 1521 C CA . SER A 1 193 ? -8.903 3.487 28.637 1.00 95.38 193 SER A CA 1
ATOM 1522 C C . SER A 1 193 ? -8.489 2.627 29.821 1.00 95.38 193 SER A C 1
ATOM 1524 O O . SER A 1 193 ? -7.492 1.912 29.759 1.00 95.38 193 SER A O 1
ATOM 1526 N N . GLU A 1 194 ? -9.303 2.622 30.876 1.00 89.19 194 GLU A N 1
ATOM 1527 C CA . GLU A 1 194 ? -9.077 1.724 32.015 1.00 89.19 194 GLU A CA 1
ATOM 1528 C C . GLU A 1 194 ? -9.267 0.246 31.634 1.00 89.19 194 GLU A C 1
ATOM 1530 O O . GLU A 1 194 ? -8.631 -0.626 32.220 1.00 89.19 194 GLU A O 1
ATOM 1535 N N . GLU A 1 195 ? -10.119 -0.045 30.645 1.00 91.19 195 GLU A N 1
ATOM 1536 C CA . GLU A 1 195 ? -10.462 -1.420 30.255 1.00 91.19 195 GLU A CA 1
ATOM 1537 C C . GLU A 1 195 ? -9.563 -1.973 29.152 1.00 91.19 195 GLU A C 1
ATOM 1539 O O . GLU A 1 195 ? -9.200 -3.147 29.182 1.00 91.19 195 GLU A O 1
ATOM 1544 N N . MET A 1 196 ? -9.187 -1.135 28.185 1.00 89.88 196 MET A N 1
ATOM 1545 C CA . MET A 1 196 ? -8.322 -1.540 27.071 1.00 89.88 196 MET A CA 1
ATOM 1546 C C . MET A 1 196 ? -6.839 -1.259 27.335 1.00 89.88 196 MET A C 1
ATOM 1548 O O . MET A 1 196 ? -5.984 -1.759 26.603 1.00 89.88 196 MET A O 1
ATOM 1552 N N . GLY A 1 197 ? -6.538 -0.489 28.382 1.00 92.50 197 GLY A N 1
ATOM 1553 C CA . GLY A 1 197 ? -5.206 0.013 28.678 1.00 92.50 197 GLY A CA 1
ATOM 1554 C C . GLY A 1 197 ? -4.823 1.210 27.811 1.00 92.50 197 GLY A C 1
ATOM 1555 O O . GLY A 1 197 ? -5.306 1.395 26.690 1.00 92.50 197 GLY A O 1
ATOM 1556 N N . ASP A 1 198 ? -3.909 2.017 28.341 1.00 95.12 198 ASP A N 1
ATOM 1557 C CA . ASP A 1 198 ? -3.377 3.162 27.618 1.00 95.12 198 ASP A CA 1
ATOM 1558 C C . ASP A 1 198 ? -2.432 2.706 26.504 1.00 95.12 198 ASP A C 1
ATOM 1560 O O . ASP A 1 198 ? -1.597 1.810 26.675 1.00 95.12 198 ASP A O 1
ATOM 1564 N N . ARG A 1 199 ? -2.536 3.359 25.350 1.00 95.94 199 ARG A N 1
ATOM 1565 C CA . ARG A 1 199 ? -1.721 3.056 24.175 1.00 95.94 199 ARG A CA 1
ATOM 1566 C C . ARG A 1 199 ? -1.318 4.334 23.470 1.00 95.94 199 ARG A C 1
ATOM 1568 O O . ARG A 1 199 ? -2.113 5.260 23.359 1.00 95.94 199 ARG A O 1
ATOM 1575 N N . ARG A 1 200 ? -0.103 4.366 22.939 1.00 97.44 200 ARG A N 1
ATOM 1576 C CA . ARG A 1 200 ? 0.364 5.397 22.021 1.00 97.44 200 ARG A CA 1
ATOM 1577 C C . ARG A 1 200 ? 1.030 4.735 20.828 1.00 97.44 200 ARG A C 1
ATOM 1579 O O . ARG A 1 200 ? 1.926 3.916 21.008 1.00 97.44 200 ARG A O 1
ATOM 1586 N N . THR A 1 201 ? 0.621 5.145 19.639 1.00 98.06 201 THR A N 1
ATOM 1587 C CA . THR A 1 201 ? 1.166 4.698 18.362 1.00 98.06 201 THR A CA 1
ATOM 1588 C C . THR A 1 201 ? 1.638 5.916 17.578 1.00 98.06 201 THR A C 1
ATOM 1590 O O . THR A 1 201 ? 0.886 6.871 17.402 1.00 98.06 201 THR A O 1
ATOM 1593 N N . VAL A 1 202 ? 2.874 5.897 17.093 1.00 98.44 202 VAL A N 1
ATOM 1594 C CA . VAL A 1 202 ? 3.423 6.887 16.163 1.00 98.44 202 VAL A CA 1
ATOM 1595 C C . VAL A 1 202 ? 3.796 6.164 14.884 1.00 98.44 202 VAL A C 1
ATOM 1597 O O . VAL A 1 202 ? 4.606 5.246 14.912 1.00 98.44 202 VAL A O 1
ATOM 1600 N N . THR A 1 203 ? 3.213 6.573 13.765 1.00 98.12 203 THR A N 1
ATOM 1601 C CA . THR A 1 203 ? 3.493 6.021 12.436 1.00 98.12 203 THR A CA 1
ATOM 1602 C C . THR A 1 203 ? 4.059 7.121 11.548 1.00 98.12 203 THR A C 1
ATOM 1604 O O . THR A 1 203 ? 3.473 8.200 11.459 1.00 98.12 203 THR A O 1
ATOM 1607 N N . ARG A 1 204 ? 5.188 6.853 10.887 1.00 97.75 204 ARG A N 1
ATOM 1608 C CA . ARG A 1 204 ? 5.798 7.737 9.886 1.00 97.75 204 ARG A CA 1
ATOM 1609 C C . ARG A 1 204 ? 5.726 7.096 8.515 1.00 97.75 204 ARG A C 1
ATOM 1611 O O . ARG A 1 204 ? 6.103 5.934 8.362 1.00 97.75 204 ARG A O 1
ATOM 1618 N N . LEU A 1 205 ? 5.253 7.851 7.532 1.00 94.25 205 LEU A N 1
ATOM 1619 C CA . LEU A 1 205 ? 5.019 7.385 6.167 1.00 94.25 205 LEU A CA 1
ATOM 1620 C C . LEU A 1 205 ? 5.556 8.416 5.172 1.00 94.25 205 LEU A C 1
ATOM 1622 O O . LEU A 1 205 ? 5.489 9.617 5.427 1.00 94.25 205 LEU A O 1
ATOM 1626 N N . MET A 1 206 ? 6.030 7.964 4.015 1.00 89.12 206 MET A N 1
ATOM 1627 C CA . MET A 1 206 ? 6.251 8.844 2.869 1.00 89.12 206 MET A CA 1
ATOM 1628 C C . MET A 1 206 ? 4.906 9.413 2.419 1.00 89.12 206 MET A C 1
ATOM 1630 O O . MET A 1 206 ? 4.015 8.651 2.039 1.00 89.12 206 MET A O 1
ATOM 1634 N N . ALA A 1 207 ? 4.763 10.738 2.433 1.00 87.38 207 ALA A N 1
ATOM 1635 C CA . ALA A 1 207 ? 3.508 11.395 2.083 1.00 87.38 207 ALA A CA 1
ATOM 1636 C C . ALA A 1 207 ? 3.118 11.139 0.621 1.00 87.38 207 ALA A C 1
ATOM 1638 O O . ALA A 1 207 ? 1.951 10.929 0.339 1.00 87.38 207 ALA A O 1
ATOM 1639 N N . ALA A 1 208 ? 4.082 11.079 -0.298 1.00 78.50 208 ALA A N 1
ATOM 1640 C CA . ALA A 1 208 ? 3.797 10.892 -1.722 1.00 78.50 208 ALA A CA 1
ATOM 1641 C C . ALA A 1 208 ? 3.405 9.453 -2.110 1.00 78.50 208 ALA A C 1
ATOM 1643 O O . ALA A 1 208 ? 2.830 9.250 -3.169 1.00 78.50 208 ALA A O 1
ATOM 1644 N N . THR A 1 209 ? 3.749 8.442 -1.304 1.00 74.06 209 THR A N 1
ATOM 1645 C CA . THR A 1 209 ? 3.662 7.030 -1.737 1.00 74.06 209 THR A CA 1
ATOM 1646 C C . THR A 1 209 ? 3.022 6.099 -0.717 1.00 74.06 209 THR A C 1
ATOM 1648 O O . THR A 1 209 ? 3.001 4.887 -0.919 1.00 74.06 209 THR A O 1
ATOM 1651 N N . ASN A 1 210 ? 2.564 6.617 0.423 1.00 82.94 210 ASN A N 1
ATOM 1652 C CA . ASN A 1 210 ? 2.039 5.850 1.559 1.00 82.94 210 ASN A CA 1
ATOM 1653 C C . ASN A 1 210 ? 3.008 4.802 2.128 1.00 82.94 210 ASN A C 1
ATOM 1655 O O . ASN A 1 210 ? 2.620 3.970 2.951 1.00 82.94 210 ASN A O 1
ATOM 1659 N N . ARG A 1 211 ? 4.277 4.822 1.703 1.00 85.56 211 ARG A N 1
ATOM 1660 C CA . ARG A 1 211 ? 5.277 3.839 2.110 1.00 85.56 211 ARG A CA 1
ATOM 1661 C C . ARG A 1 211 ? 5.609 4.032 3.590 1.00 85.56 211 ARG A C 1
ATOM 1663 O O . ARG A 1 211 ? 5.977 5.145 3.970 1.00 85.56 211 ARG A O 1
ATOM 1670 N N . PRO A 1 212 ? 5.524 2.984 4.422 1.00 91.81 212 PRO A N 1
ATOM 1671 C CA . PRO A 1 212 ? 5.895 3.096 5.821 1.00 91.81 212 PRO A CA 1
ATOM 1672 C C . PRO A 1 212 ? 7.401 3.325 5.961 1.00 91.81 212 PRO A C 1
ATOM 1674 O O . PRO A 1 212 ? 8.209 2.762 5.222 1.00 91.81 212 PRO A O 1
ATOM 1677 N N . LEU A 1 213 ? 7.759 4.187 6.910 1.00 92.25 213 LEU A N 1
ATOM 1678 C CA . LEU A 1 213 ? 9.133 4.496 7.302 1.00 92.25 213 LEU A CA 1
ATOM 1679 C C . LEU A 1 213 ? 9.416 3.929 8.689 1.00 92.25 213 LEU A C 1
ATOM 1681 O O . LEU A 1 213 ? 10.411 3.233 8.890 1.00 92.25 213 LEU A O 1
ATOM 1685 N N . SER A 1 214 ? 8.523 4.189 9.645 1.00 97.56 214 SER A N 1
ATOM 1686 C CA . SER A 1 214 ? 8.625 3.624 10.986 1.00 97.56 214 SER A CA 1
ATOM 1687 C C . SER A 1 214 ? 7.294 3.567 11.721 1.00 97.56 214 SER A C 1
ATOM 1689 O O . SER A 1 214 ? 6.373 4.339 11.445 1.00 97.56 214 SER A O 1
ATOM 1691 N N . VAL A 1 215 ? 7.224 2.657 12.690 1.00 97.94 215 VAL A N 1
ATOM 1692 C CA . VAL A 1 215 ? 6.152 2.572 13.682 1.00 97.94 215 VAL A CA 1
ATOM 1693 C C . VAL A 1 215 ? 6.758 2.465 15.070 1.00 97.94 215 VAL A C 1
ATOM 1695 O O . VAL A 1 215 ? 7.701 1.713 15.286 1.00 97.94 215 VAL A O 1
ATOM 1698 N N . GLU A 1 216 ? 6.197 3.195 16.021 1.00 97.81 216 GLU A N 1
ATOM 1699 C CA . GLU A 1 216 ? 6.463 3.053 17.448 1.00 97.81 216 GLU A CA 1
ATOM 1700 C C . GLU A 1 216 ? 5.127 2.880 18.160 1.00 97.81 216 GLU A C 1
ATOM 1702 O O . GLU A 1 216 ? 4.314 3.799 18.166 1.00 97.81 216 GLU A O 1
ATOM 1707 N N . ASP A 1 217 ? 4.886 1.718 18.754 1.00 97.12 217 ASP A N 1
ATOM 1708 C CA . ASP A 1 217 ? 3.655 1.416 19.478 1.00 97.12 217 ASP A CA 1
ATOM 1709 C C . ASP A 1 217 ? 3.969 0.982 20.906 1.00 97.12 217 ASP A C 1
ATOM 1711 O O . ASP A 1 217 ? 4.873 0.182 21.127 1.00 97.12 217 ASP A O 1
ATOM 1715 N N . THR A 1 218 ? 3.223 1.493 21.886 1.00 93.94 218 THR A N 1
ATOM 1716 C CA . THR A 1 218 ? 3.386 1.118 23.302 1.00 93.94 218 THR A CA 1
ATOM 1717 C C . THR A 1 218 ? 2.460 -0.021 23.739 1.00 93.94 218 THR A C 1
ATOM 1719 O O . THR A 1 218 ? 2.493 -0.419 24.902 1.00 93.94 218 THR A O 1
ATOM 1722 N N . GLY A 1 219 ? 1.610 -0.539 22.848 1.00 80.31 219 GLY A N 1
ATOM 1723 C CA . GLY A 1 219 ? 0.680 -1.625 23.136 1.00 80.31 219 GLY A CA 1
ATOM 1724 C C . GLY A 1 219 ? 1.356 -2.999 23.142 1.00 80.31 219 GLY A C 1
ATOM 1725 O O . GLY A 1 219 ? 2.331 -3.241 22.432 1.00 80.31 219 GLY A O 1
ATOM 1726 N N . GLY A 1 220 ? 0.829 -3.928 23.948 1.00 69.25 220 GLY A N 1
ATOM 1727 C CA . GLY A 1 220 ? 1.201 -5.350 23.886 1.00 69.25 220 GLY A CA 1
ATOM 1728 C C . GLY A 1 220 ? 2.694 -5.653 24.088 1.00 69.25 220 GLY A C 1
ATOM 1729 O O . GLY A 1 220 ? 3.226 -6.507 23.385 1.00 69.25 220 GLY A O 1
ATOM 1730 N N . GLY A 1 221 ? 3.364 -4.949 25.007 1.00 80.25 221 GLY A N 1
ATOM 1731 C CA . GLY A 1 221 ? 4.805 -5.102 25.283 1.00 80.25 221 GLY A CA 1
ATOM 1732 C C . GLY A 1 221 ? 5.700 -4.078 24.581 1.00 80.25 221 GLY A C 1
ATOM 1733 O O . GLY A 1 221 ? 6.876 -3.969 24.903 1.00 80.25 221 GLY A O 1
ATOM 1734 N N . GLY A 1 222 ? 5.131 -3.264 23.691 1.00 90.44 222 GLY A N 1
ATOM 1735 C CA . GLY A 1 222 ? 5.860 -2.240 22.963 1.00 90.44 222 GLY A CA 1
ATOM 1736 C C . GLY A 1 222 ? 6.602 -2.797 21.747 1.00 90.44 222 GLY A C 1
ATOM 1737 O O . GLY A 1 222 ? 7.188 -3.879 21.777 1.00 90.44 222 GLY A O 1
ATOM 1738 N N . VAL A 1 223 ? 6.569 -2.053 20.650 1.00 96.12 223 VAL A N 1
ATOM 1739 C CA . VAL A 1 223 ? 7.314 -2.367 19.433 1.00 96.12 223 VAL A CA 1
ATOM 1740 C C . VAL A 1 223 ? 7.806 -1.088 18.783 1.00 96.12 223 VAL A C 1
ATOM 1742 O O . VAL A 1 223 ? 7.071 -0.107 18.677 1.00 96.12 223 VAL A O 1
ATOM 1745 N N . ARG A 1 224 ? 9.035 -1.128 18.278 1.00 97.50 224 ARG A N 1
ATOM 1746 C CA . ARG A 1 224 ? 9.512 -0.188 17.269 1.00 97.50 224 ARG A CA 1
ATOM 1747 C C . ARG A 1 224 ? 9.830 -0.951 15.991 1.00 97.50 224 ARG A C 1
ATOM 1749 O O . ARG A 1 224 ? 10.446 -2.004 16.042 1.00 97.50 224 ARG A O 1
ATOM 1756 N N . ALA A 1 225 ? 9.408 -0.431 14.851 1.00 97.50 225 ALA A N 1
ATOM 1757 C CA . ALA A 1 225 ? 9.699 -0.986 13.541 1.00 97.50 225 ALA A CA 1
ATOM 1758 C C . ALA A 1 225 ? 10.270 0.107 12.636 1.00 97.50 225 ALA A C 1
ATOM 1760 O O . ALA A 1 225 ? 9.767 1.231 12.635 1.00 97.50 225 ALA A O 1
ATOM 1761 N N . VAL A 1 226 ? 11.304 -0.218 11.863 1.00 96.88 226 VAL A N 1
ATOM 1762 C CA . VAL A 1 226 ? 11.894 0.660 10.844 1.00 96.88 226 VAL A CA 1
ATOM 1763 C C . VAL A 1 226 ? 11.935 -0.087 9.519 1.00 96.88 226 VAL A C 1
ATOM 1765 O O . VAL A 1 226 ? 12.498 -1.177 9.429 1.00 96.88 226 VAL A O 1
ATOM 1768 N N . TYR A 1 227 ? 11.333 0.503 8.493 1.00 90.44 227 TYR A N 1
ATOM 1769 C CA . TYR A 1 227 ? 11.208 -0.086 7.166 1.00 90.44 227 TYR A CA 1
ATOM 1770 C C . TYR A 1 227 ? 12.390 0.322 6.285 1.00 90.44 227 TYR A C 1
ATOM 1772 O O . TYR A 1 227 ? 12.695 1.504 6.137 1.00 90.44 227 TYR A O 1
ATOM 1780 N N . ALA A 1 228 ? 13.032 -0.659 5.656 1.00 82.31 228 ALA A N 1
ATOM 1781 C CA . ALA A 1 228 ? 14.244 -0.487 4.859 1.00 82.31 228 ALA A CA 1
ATOM 1782 C C . ALA A 1 228 ? 14.096 -1.045 3.430 1.00 82.31 228 ALA A C 1
ATOM 1784 O O . ALA A 1 228 ? 15.047 -1.547 2.842 1.00 82.31 228 ALA A O 1
ATOM 1785 N N . GLY A 1 229 ? 12.897 -0.932 2.847 1.00 71.44 229 GLY A N 1
ATOM 1786 C CA . GLY A 1 229 ? 12.614 -1.350 1.467 1.00 71.44 229 GLY A CA 1
ATOM 1787 C C . GLY A 1 229 ? 12.322 -2.835 1.345 1.00 71.44 229 GLY A C 1
ATOM 1788 O O . GLY A 1 229 ? 11.162 -3.197 1.221 1.00 71.44 229 GLY A O 1
ATOM 1789 N N . ASP A 1 230 ? 13.352 -3.671 1.417 1.00 74.69 230 ASP A N 1
ATOM 1790 C CA . ASP A 1 230 ? 13.254 -5.134 1.286 1.00 74.69 230 ASP A CA 1
ATOM 1791 C C . ASP A 1 230 ? 13.161 -5.861 2.642 1.00 74.69 230 ASP A C 1
ATOM 1793 O O . ASP A 1 230 ? 13.108 -7.090 2.707 1.00 74.69 230 ASP A O 1
ATOM 1797 N N . HIS A 1 231 ? 13.182 -5.123 3.752 1.00 84.75 231 HIS A N 1
ATOM 1798 C CA . HIS A 1 231 ? 13.053 -5.678 5.096 1.00 84.75 231 HIS A CA 1
ATOM 1799 C C . HIS A 1 231 ? 12.528 -4.652 6.104 1.00 84.75 231 HIS A C 1
ATOM 1801 O O . HIS A 1 231 ? 12.532 -3.442 5.857 1.00 84.75 231 HIS A O 1
ATOM 1807 N N . VAL A 1 232 ? 12.124 -5.152 7.270 1.00 92.62 232 VAL A N 1
ATOM 1808 C CA . VAL A 1 232 ? 11.771 -4.371 8.458 1.00 92.62 232 VAL A CA 1
ATOM 1809 C C . VAL A 1 232 ? 12.676 -4.785 9.610 1.00 92.62 232 VAL A C 1
ATOM 1811 O O . VAL A 1 232 ? 12.858 -5.975 9.871 1.00 92.62 232 VAL A O 1
ATOM 1814 N N . MET A 1 233 ? 13.237 -3.800 10.302 1.00 96.62 233 MET A N 1
ATOM 1815 C CA . MET A 1 233 ? 13.933 -3.994 11.571 1.00 96.62 233 MET A CA 1
ATOM 1816 C C . MET A 1 233 ? 12.931 -3.787 12.700 1.00 96.62 233 MET A C 1
ATOM 1818 O O . MET A 1 233 ? 12.379 -2.695 12.826 1.00 96.62 233 MET A O 1
ATOM 1822 N N . ILE A 1 234 ? 12.672 -4.824 13.490 1.00 97.50 234 ILE A N 1
ATOM 1823 C CA . ILE A 1 234 ? 11.700 -4.817 14.584 1.00 97.50 234 ILE A CA 1
ATOM 1824 C C . ILE A 1 234 ? 12.448 -4.914 15.909 1.00 97.50 234 ILE A C 1
ATOM 1826 O O . ILE A 1 234 ? 13.183 -5.866 16.146 1.00 97.50 234 ILE A O 1
ATOM 1830 N N . GLU A 1 235 ? 12.224 -3.952 16.792 1.00 96.56 235 GLU A N 1
ATOM 1831 C CA . GLU A 1 235 ? 12.724 -3.928 18.159 1.00 96.56 235 GLU A CA 1
ATOM 1832 C C . GLU A 1 235 ? 11.574 -4.191 19.145 1.00 96.56 235 GLU A C 1
ATOM 1834 O O . GLU A 1 235 ? 10.559 -3.487 19.142 1.00 96.56 235 GLU A O 1
ATOM 1839 N N . ARG A 1 236 ? 11.736 -5.206 20.000 1.00 93.44 236 ARG A N 1
ATOM 1840 C CA . ARG A 1 236 ? 10.808 -5.592 21.081 1.00 93.44 236 ARG A CA 1
ATOM 1841 C C . ARG A 1 236 ? 11.602 -6.029 22.295 1.00 93.44 236 ARG A C 1
ATOM 1843 O O . ARG A 1 236 ? 12.529 -6.822 22.153 1.00 93.44 236 ARG A O 1
ATOM 1850 N N . ASP A 1 237 ? 11.250 -5.553 23.486 1.00 86.94 237 ASP A N 1
ATOM 1851 C CA . ASP A 1 237 ? 11.919 -5.945 24.739 1.00 86.94 237 ASP A CA 1
ATOM 1852 C C . ASP A 1 237 ? 13.465 -5.848 24.680 1.00 86.94 237 ASP A C 1
ATOM 1854 O O . ASP A 1 237 ? 14.186 -6.671 25.251 1.00 86.94 237 ASP A O 1
ATOM 1858 N N . GLY A 1 238 ? 13.992 -4.863 23.940 1.00 85.38 238 GLY A N 1
ATOM 1859 C CA . GLY A 1 238 ? 15.431 -4.664 23.723 1.00 85.38 238 GLY A CA 1
ATOM 1860 C C . GLY A 1 238 ? 16.109 -5.697 22.809 1.00 85.38 238 GLY A C 1
ATOM 1861 O O . GLY A 1 238 ? 17.338 -5.770 22.778 1.00 85.38 238 GLY A O 1
ATOM 1862 N N . ARG A 1 239 ? 15.337 -6.519 22.090 1.00 91.00 239 ARG A N 1
ATOM 1863 C CA . ARG A 1 239 ? 15.815 -7.431 21.044 1.00 91.00 239 ARG A CA 1
ATOM 1864 C C . ARG A 1 239 ? 15.451 -6.883 19.680 1.00 91.00 239 ARG A C 1
ATOM 1866 O O . ARG A 1 239 ? 14.328 -6.433 19.485 1.00 91.00 239 ARG A O 1
ATOM 1873 N N . GLU A 1 240 ? 16.388 -6.993 18.753 1.00 95.19 240 GLU A N 1
ATOM 1874 C CA . GLU A 1 240 ? 16.210 -6.592 17.365 1.00 95.19 240 GLU A CA 1
ATOM 1875 C C . GLU A 1 240 ? 16.092 -7.833 16.473 1.00 95.19 240 GLU A C 1
ATOM 1877 O O . GLU A 1 240 ? 16.861 -8.789 16.605 1.00 95.19 240 GLU A O 1
ATOM 1882 N N . GLU A 1 241 ? 15.121 -7.810 15.572 1.00 95.69 241 GLU A N 1
ATOM 1883 C CA . GLU A 1 241 ? 14.848 -8.842 14.583 1.00 95.69 241 GLU A CA 1
ATOM 1884 C C . GLU A 1 241 ? 14.773 -8.207 13.195 1.00 95.69 241 GLU A C 1
ATOM 1886 O O . GLU A 1 241 ? 14.182 -7.143 13.012 1.00 95.69 241 GLU A O 1
ATOM 1891 N N . ARG A 1 242 ? 15.363 -8.875 12.202 1.00 95.69 242 ARG A N 1
ATOM 1892 C CA . ARG A 1 242 ? 15.229 -8.501 10.794 1.00 95.69 242 ARG A CA 1
ATOM 1893 C C . ARG A 1 242 ? 14.229 -9.432 10.127 1.00 95.69 242 ARG A C 1
ATOM 1895 O O . ARG A 1 242 ? 14.498 -10.626 10.018 1.00 95.69 242 ARG A O 1
ATOM 1902 N N . VAL A 1 243 ? 13.146 -8.867 9.609 1.00 91.62 243 VAL A N 1
ATOM 1903 C CA . VAL A 1 243 ? 12.133 -9.594 8.838 1.00 91.62 243 VAL A CA 1
ATOM 1904 C C . VAL A 1 243 ? 12.228 -9.173 7.377 1.00 91.62 243 VAL A C 1
ATOM 1906 O O . VAL A 1 243 ? 12.114 -7.989 7.067 1.00 91.62 243 VAL A O 1
ATOM 1909 N N . SER A 1 244 ? 12.476 -10.123 6.478 1.00 83.31 244 SER A N 1
ATOM 1910 C CA . SER A 1 244 ? 12.454 -9.871 5.033 1.00 83.31 244 SER A CA 1
ATOM 1911 C C . SER A 1 244 ? 11.029 -9.607 4.551 1.00 83.31 244 SER A C 1
ATOM 1913 O O . SER A 1 244 ? 10.098 -10.267 5.000 1.00 83.31 244 SER A O 1
ATOM 1915 N N . LEU A 1 245 ? 10.880 -8.660 3.628 1.00 75.12 245 LEU A N 1
ATOM 1916 C CA . LEU A 1 245 ? 9.623 -8.356 2.955 1.00 75.12 245 LEU A CA 1
ATOM 1917 C C . LEU A 1 245 ? 9.639 -8.951 1.549 1.00 75.12 245 LEU A C 1
ATOM 1919 O O . LEU A 1 245 ? 10.649 -8.864 0.848 1.00 75.12 245 LEU A O 1
ATOM 1923 N N . HIS A 1 246 ? 8.521 -9.539 1.136 1.00 73.50 246 HIS A N 1
ATOM 1924 C CA . HIS A 1 246 ? 8.341 -10.038 -0.225 1.00 73.50 246 HIS A CA 1
ATOM 1925 C C . HIS A 1 246 ? 7.552 -9.066 -1.112 1.00 73.50 246 HIS A C 1
ATOM 1927 O O . HIS A 1 246 ? 7.642 -9.161 -2.335 1.00 73.50 246 HIS A O 1
ATOM 1933 N N . HIS A 1 247 ? 6.833 -8.116 -0.513 1.00 71.19 247 HIS A N 1
ATOM 1934 C CA . HIS A 1 247 ? 6.034 -7.096 -1.197 1.00 71.19 247 HIS A CA 1
ATOM 1935 C C . HIS A 1 247 ? 6.369 -5.706 -0.639 1.00 71.19 247 HIS A C 1
ATOM 1937 O O . HIS A 1 247 ? 7.114 -5.596 0.335 1.00 71.19 247 HIS A O 1
ATOM 1943 N N . LEU A 1 248 ? 5.835 -4.631 -1.230 1.00 70.88 248 LEU A N 1
ATOM 1944 C CA . LEU A 1 248 ? 5.937 -3.297 -0.634 1.00 70.88 248 LEU A CA 1
ATOM 1945 C C . LEU A 1 248 ? 4.772 -3.119 0.346 1.00 70.88 248 LEU A C 1
ATOM 1947 O O . LEU A 1 248 ? 3.664 -2.796 -0.065 1.00 70.88 248 LEU A O 1
ATOM 1951 N N . PRO A 1 249 ? 4.963 -3.280 1.663 1.00 80.56 249 PRO A N 1
ATOM 1952 C CA . PRO A 1 249 ? 3.822 -3.294 2.552 1.00 80.56 249 PRO A CA 1
ATOM 1953 C C . PRO A 1 249 ? 3.253 -1.888 2.741 1.00 80.56 249 PRO A C 1
ATOM 1955 O O . PRO A 1 249 ? 3.978 -0.888 2.759 1.00 80.56 249 PRO A O 1
ATOM 1958 N N . ILE A 1 250 ? 1.956 -1.829 3.008 1.00 88.69 250 ILE A N 1
ATOM 1959 C CA . ILE A 1 250 ? 1.408 -0.809 3.903 1.00 88.69 250 ILE A CA 1
ATOM 1960 C C . ILE A 1 250 ? 1.565 -1.284 5.352 1.00 88.69 250 ILE A C 1
ATOM 1962 O O . ILE A 1 250 ? 1.533 -2.481 5.634 1.00 88.69 250 ILE A O 1
ATOM 1966 N N . ASP A 1 251 ? 1.716 -0.371 6.305 1.00 92.88 251 ASP A N 1
ATOM 1967 C CA . ASP A 1 251 ? 1.684 -0.765 7.713 1.00 92.88 251 ASP A CA 1
ATOM 1968 C C . ASP A 1 251 ? 0.230 -0.939 8.179 1.00 92.88 251 ASP A C 1
ATOM 1970 O O . ASP A 1 251 ? -0.643 -0.129 7.868 1.00 92.88 251 ASP A O 1
ATOM 1974 N N . THR A 1 252 ? -0.060 -1.984 8.954 1.00 94.25 252 THR A N 1
ATOM 1975 C CA . THR A 1 252 ? -1.422 -2.204 9.477 1.00 94.25 252 THR A CA 1
ATOM 1976 C C . THR A 1 252 ? -1.976 -1.042 10.318 1.00 94.25 252 THR A C 1
ATOM 1978 O O . THR A 1 252 ? -3.191 -0.863 10.367 1.00 94.25 252 THR A O 1
ATOM 1981 N N . PHE A 1 253 ? -1.122 -0.215 10.928 1.00 94.25 253 PHE A N 1
ATOM 1982 C CA . PHE A 1 253 ? -1.500 0.998 11.659 1.00 94.25 253 PHE A CA 1
ATOM 1983 C C . PHE A 1 253 ? -1.803 2.207 10.768 1.00 94.25 253 PHE A C 1
ATOM 1985 O O . PHE A 1 253 ? -2.332 3.206 11.266 1.00 94.25 253 PHE A O 1
ATOM 1992 N N . SER A 1 254 ? -1.487 2.152 9.472 1.00 93.31 254 SER A N 1
ATOM 1993 C CA . SER A 1 254 ? -1.782 3.229 8.521 1.00 93.31 254 SER A CA 1
ATOM 1994 C C . SER A 1 254 ? -3.024 2.972 7.667 1.00 93.31 254 SER A C 1
ATOM 1996 O O . SER A 1 254 ? -3.420 3.860 6.913 1.00 93.31 254 SER A O 1
ATOM 1998 N N . VAL A 1 255 ? -3.694 1.820 7.815 1.00 93.88 255 VAL A N 1
ATOM 1999 C CA . VAL A 1 255 ? -4.898 1.479 7.031 1.00 93.88 255 VAL A CA 1
ATOM 2000 C C . VAL A 1 255 ? -5.981 2.547 7.159 1.00 93.88 255 VAL A C 1
ATOM 2002 O O . VAL A 1 255 ? -6.555 2.956 6.159 1.00 93.88 255 VAL A O 1
ATOM 2005 N N . GLU A 1 256 ? -6.214 3.078 8.359 1.00 93.69 256 GLU A N 1
ATOM 2006 C CA . GLU A 1 256 ? -7.189 4.156 8.556 1.00 93.69 256 GLU A CA 1
ATOM 2007 C C . GLU A 1 256 ? -6.867 5.435 7.789 1.00 93.69 256 GLU A C 1
ATOM 2009 O O . GLU A 1 256 ? -7.796 6.181 7.511 1.00 93.69 256 GLU A O 1
ATOM 2014 N N . LEU A 1 257 ? -5.594 5.720 7.492 1.00 93.31 257 LEU A N 1
ATOM 2015 C CA . LEU A 1 257 ? -5.216 6.840 6.629 1.00 93.31 257 LEU A CA 1
ATOM 2016 C C . LEU A 1 257 ? -5.423 6.477 5.164 1.00 93.31 257 LEU A C 1
ATOM 2018 O O . LEU A 1 257 ? -5.977 7.283 4.426 1.00 93.31 257 LEU A O 1
ATOM 2022 N N . LEU A 1 258 ? -5.023 5.262 4.767 1.00 91.94 258 LEU A N 1
ATOM 2023 C CA . LEU A 1 258 ? -5.213 4.755 3.408 1.00 91.94 258 LEU A CA 1
ATOM 2024 C C . LEU A 1 258 ? -6.683 4.863 2.995 1.00 91.94 258 LEU A C 1
ATOM 2026 O O . LEU A 1 258 ? -6.983 5.424 1.951 1.00 91.94 258 LEU A O 1
ATOM 2030 N N . LEU A 1 259 ? -7.613 4.425 3.849 1.00 93.19 259 LEU A N 1
ATOM 2031 C CA . LEU A 1 259 ? -9.051 4.487 3.559 1.00 93.19 259 LEU A CA 1
ATOM 2032 C C . LEU A 1 259 ? -9.580 5.900 3.262 1.00 93.19 259 LEU A C 1
ATOM 2034 O O . LEU A 1 259 ? -10.602 6.020 2.594 1.00 93.19 259 LEU A O 1
ATOM 2038 N N . ARG A 1 260 ? -8.918 6.954 3.754 1.00 91.38 260 ARG A N 1
ATOM 2039 C CA . ARG A 1 260 ? -9.322 8.358 3.540 1.00 91.38 260 ARG A CA 1
ATOM 2040 C C . ARG A 1 260 ? -8.864 8.894 2.191 1.00 91.38 260 ARG A C 1
ATOM 2042 O O . ARG A 1 260 ? -9.357 9.930 1.763 1.00 91.38 260 ARG A O 1
ATOM 2049 N N . THR A 1 261 ? -7.903 8.221 1.564 1.00 88.50 261 THR A N 1
ATOM 2050 C CA . THR A 1 261 ? -7.276 8.655 0.313 1.00 88.50 261 THR A CA 1
ATOM 2051 C C . THR A 1 261 ? -7.557 7.714 -0.851 1.00 88.50 261 THR A C 1
ATOM 2053 O O . THR A 1 261 ? -7.289 8.067 -1.996 1.00 88.50 261 THR A O 1
ATOM 2056 N N . LEU A 1 262 ? -8.132 6.535 -0.592 1.00 87.38 262 LEU A N 1
ATOM 2057 C CA . LEU A 1 262 ? -8.614 5.661 -1.656 1.00 87.38 262 LEU A CA 1
ATOM 2058 C C . LEU A 1 262 ? -9.755 6.334 -2.440 1.00 87.38 262 LEU A C 1
ATOM 2060 O O . LEU A 1 262 ? -10.643 6.936 -1.829 1.00 87.38 262 LEU A O 1
ATOM 2064 N N . PRO A 1 263 ? -9.787 6.176 -3.774 1.00 85.56 263 PRO A N 1
ATOM 2065 C CA . PRO A 1 263 ? -10.880 6.651 -4.614 1.00 85.56 263 PRO A CA 1
ATOM 2066 C C . PRO A 1 263 ? -12.088 5.713 -4.473 1.00 85.56 263 PRO A C 1
ATOM 2068 O O . PRO A 1 263 ? -12.404 4.937 -5.371 1.00 85.56 263 PRO A O 1
ATOM 2071 N N . LEU A 1 264 ? -12.727 5.724 -3.301 1.00 87.38 264 LEU A N 1
ATOM 2072 C CA . LEU A 1 264 ? -13.869 4.860 -3.016 1.00 87.38 264 LEU A CA 1
ATOM 2073 C C . LEU A 1 264 ? -15.037 5.191 -3.955 1.00 87.38 264 LEU A C 1
ATOM 2075 O O . LEU A 1 264 ? -15.425 6.347 -4.115 1.00 87.38 264 LEU A O 1
ATOM 2079 N N . GLU A 1 265 ? -15.625 4.147 -4.529 1.00 84.31 265 GLU A N 1
ATOM 2080 C CA . GLU A 1 265 ? -16.792 4.208 -5.406 1.00 84.31 265 GLU A CA 1
ATOM 2081 C C . GLU A 1 265 ? -17.758 3.053 -5.092 1.00 84.31 265 GLU A C 1
ATOM 2083 O O . GLU A 1 265 ? -17.476 2.188 -4.258 1.00 84.31 265 GLU A O 1
ATOM 2088 N N . GLY A 1 266 ? -18.941 3.052 -5.708 1.00 79.75 266 GLY A N 1
ATOM 2089 C CA . GLY A 1 266 ? -19.954 2.028 -5.451 1.00 79.75 266 GLY A CA 1
ATOM 2090 C C . GLY A 1 266 ? -19.476 0.623 -5.836 1.00 79.75 266 GLY A C 1
ATOM 2091 O O . GLY A 1 266 ? -19.259 0.352 -7.013 1.00 79.75 266 GLY A O 1
ATOM 2092 N N . GLY A 1 267 ? -19.367 -0.281 -4.855 1.00 79.06 267 GLY A N 1
ATOM 2093 C CA . GLY A 1 267 ? -18.927 -1.665 -5.071 1.00 79.06 267 GLY A CA 1
ATOM 2094 C C . GLY A 1 267 ? -17.408 -1.823 -5.182 1.00 79.06 267 GLY A C 1
ATOM 2095 O O . GLY A 1 267 ? -16.929 -2.756 -5.825 1.00 79.06 267 GLY A O 1
ATOM 2096 N N . TYR A 1 268 ? -16.648 -0.908 -4.581 1.00 85.81 268 TYR A N 1
ATOM 2097 C CA . TYR A 1 268 ? -15.190 -0.913 -4.607 1.00 85.81 268 TYR A CA 1
ATOM 2098 C C . TYR A 1 268 ? -14.614 -2.135 -3.881 1.00 85.81 268 TYR A C 1
ATOM 2100 O O . TYR A 1 268 ? -14.944 -2.395 -2.722 1.00 85.81 268 TYR A O 1
ATOM 2108 N N . VAL A 1 269 ? -13.698 -2.846 -4.542 1.00 85.00 269 VAL A N 1
ATOM 2109 C CA . VAL A 1 269 ? -12.925 -3.948 -3.958 1.00 85.00 269 VAL A CA 1
ATOM 2110 C C . VAL A 1 269 ? -11.455 -3.779 -4.318 1.00 85.00 269 VAL A C 1
ATOM 2112 O O . VAL A 1 269 ? -11.116 -3.624 -5.495 1.00 85.00 269 VAL A O 1
ATOM 2115 N N . ARG A 1 270 ? -10.574 -3.831 -3.315 1.00 83.94 270 ARG A N 1
ATOM 2116 C CA . ARG A 1 270 ? -9.114 -3.833 -3.501 1.00 83.94 270 ARG A CA 1
ATOM 2117 C C . ARG A 1 270 ? -8.406 -4.642 -2.427 1.00 83.94 270 ARG A C 1
ATOM 2119 O O . ARG A 1 270 ? -8.904 -4.777 -1.313 1.00 83.94 270 ARG A O 1
ATOM 2126 N N . SER A 1 271 ? -7.215 -5.130 -2.751 1.00 83.75 271 SER A N 1
ATOM 2127 C CA . SER A 1 271 ? -6.358 -5.847 -1.809 1.00 83.75 271 SER A CA 1
ATOM 2128 C C . SER A 1 271 ? -4.983 -5.197 -1.734 1.00 83.75 271 SER A C 1
ATOM 2130 O O . SER A 1 271 ? -4.480 -4.707 -2.740 1.00 83.75 271 SER A O 1
ATOM 2132 N N . PHE A 1 272 ? -4.377 -5.215 -0.549 1.00 83.44 272 PHE A N 1
ATOM 2133 C CA . PHE A 1 272 ? -3.037 -4.679 -0.312 1.00 83.44 272 PHE A CA 1
ATOM 2134 C C . PHE A 1 272 ? -2.211 -5.674 0.493 1.00 83.44 272 PHE A C 1
ATOM 2136 O O . PHE A 1 272 ? -2.717 -6.293 1.433 1.00 83.44 272 PHE A O 1
ATOM 2143 N N . HIS A 1 273 ? -0.925 -5.785 0.170 1.00 84.75 273 HIS A N 1
ATOM 2144 C CA . HIS A 1 273 ? 0.027 -6.424 1.066 1.00 84.75 273 HIS A CA 1
ATOM 2145 C C . HIS A 1 273 ? 0.279 -5.486 2.247 1.00 84.75 273 HIS A C 1
ATOM 2147 O O . HIS A 1 273 ? 0.690 -4.339 2.076 1.00 84.75 273 HIS A O 1
ATOM 2153 N N . ALA A 1 274 ? -0.008 -5.955 3.456 1.00 90.25 274 ALA A N 1
ATOM 2154 C CA . ALA A 1 274 ? 0.199 -5.210 4.684 1.00 90.25 274 ALA A CA 1
ATOM 2155 C C . ALA A 1 274 ? 1.205 -5.928 5.580 1.00 90.25 274 ALA A C 1
ATOM 2157 O O . ALA A 1 274 ? 1.254 -7.155 5.619 1.00 90.25 274 ALA A O 1
ATOM 2158 N N . PHE A 1 275 ? 1.968 -5.173 6.361 1.00 93.25 275 PHE A N 1
ATOM 2159 C CA . PHE A 1 275 ? 2.861 -5.731 7.365 1.00 93.25 275 PHE A CA 1
ATOM 2160 C C . PHE A 1 275 ? 2.292 -5.518 8.763 1.00 93.25 275 PHE A C 1
ATOM 2162 O O . PHE A 1 275 ? 1.988 -4.395 9.178 1.00 93.25 275 PHE A O 1
ATOM 2169 N N . ASN A 1 276 ? 2.130 -6.617 9.498 1.00 94.31 276 ASN A N 1
ATOM 2170 C CA . ASN A 1 276 ? 1.722 -6.584 10.888 1.00 94.31 276 ASN A CA 1
ATOM 2171 C C . ASN A 1 276 ? 2.967 -6.551 11.767 1.00 94.31 276 ASN A C 1
ATOM 2173 O O . ASN A 1 276 ? 3.543 -7.597 12.074 1.00 94.31 276 ASN A O 1
ATOM 2177 N N . VAL A 1 277 ? 3.357 -5.359 12.222 1.00 94.50 277 VAL A N 1
ATOM 2178 C CA . VAL A 1 277 ? 4.560 -5.224 13.050 1.00 94.50 277 VAL A CA 1
ATOM 2179 C C . VAL A 1 277 ? 4.474 -6.067 14.314 1.00 94.50 277 VAL A C 1
ATOM 2181 O O . VAL A 1 277 ? 5.494 -6.635 14.680 1.00 94.50 277 VAL A O 1
ATOM 2184 N N . HIS A 1 278 ? 3.286 -6.212 14.934 1.00 92.38 278 HIS A N 1
ATOM 2185 C CA . HIS A 1 278 ? 3.049 -7.031 16.137 1.00 92.38 278 HIS A CA 1
ATOM 2186 C C . HIS A 1 278 ? 3.358 -8.510 15.956 1.00 92.38 278 HIS A C 1
ATOM 2188 O O . HIS A 1 278 ? 3.898 -9.116 16.880 1.00 92.38 278 HIS A O 1
ATOM 2194 N N . LYS A 1 279 ? 3.025 -9.061 14.791 1.00 92.25 279 LYS A N 1
ATOM 2195 C CA . LYS A 1 279 ? 3.288 -10.461 14.456 1.00 92.25 279 LYS A CA 1
ATOM 2196 C C . LYS A 1 279 ? 4.643 -10.663 13.779 1.00 92.25 279 LYS A C 1
ATOM 2198 O O . LYS A 1 279 ? 5.161 -11.767 13.830 1.00 92.25 279 LYS A O 1
ATOM 2203 N N . GLY A 1 280 ? 5.214 -9.612 13.187 1.00 93.56 280 GLY A N 1
ATOM 2204 C CA . GLY A 1 280 ? 6.406 -9.724 12.346 1.00 93.56 280 GLY A CA 1
ATOM 2205 C C . GLY A 1 280 ? 6.115 -10.447 11.031 1.00 93.56 280 GLY A C 1
ATOM 2206 O O . GLY A 1 280 ? 6.962 -11.178 10.537 1.00 93.56 280 GLY A O 1
ATOM 2207 N N . GLU A 1 281 ? 4.906 -10.286 10.488 1.00 92.44 281 GLU A N 1
ATOM 2208 C CA . GLU A 1 281 ? 4.414 -11.072 9.352 1.00 92.44 281 GLU A CA 1
ATOM 2209 C C . GLU A 1 281 ? 3.724 -10.179 8.312 1.00 92.44 281 GLU A C 1
ATOM 2211 O O . GLU A 1 281 ? 2.978 -9.253 8.658 1.00 92.44 281 GLU A O 1
ATOM 2216 N N . GLU A 1 282 ? 3.939 -10.492 7.032 1.00 88.00 282 GLU A N 1
ATOM 2217 C CA . GLU A 1 282 ? 3.117 -9.979 5.935 1.00 88.00 282 GLU A CA 1
ATOM 2218 C C . GLU A 1 282 ? 1.741 -10.661 5.946 1.00 88.00 282 GLU A C 1
ATOM 2220 O O . GLU A 1 282 ? 1.616 -11.866 6.167 1.00 88.00 282 GLU A O 1
ATOM 2225 N N . GLN A 1 283 ? 0.693 -9.891 5.678 1.00 88.31 283 GLN A N 1
ATOM 2226 C CA . GLN A 1 283 ? -0.667 -10.382 5.507 1.00 88.31 283 GLN A CA 1
ATOM 2227 C C . GLN A 1 283 ? -1.356 -9.619 4.379 1.00 88.31 283 GLN A C 1
ATOM 2229 O O . GLN A 1 283 ? -1.152 -8.418 4.209 1.00 88.31 283 GLN A O 1
ATOM 2234 N N . LEU A 1 284 ? -2.203 -10.308 3.620 1.00 85.38 284 LEU A N 1
ATOM 2235 C CA . LEU A 1 284 ? -3.090 -9.641 2.678 1.00 85.38 284 LEU A CA 1
ATOM 2236 C C . LEU A 1 284 ? -4.225 -8.981 3.463 1.00 85.38 284 LEU A C 1
ATOM 2238 O O . LEU A 1 284 ? -4.836 -9.628 4.320 1.00 85.38 284 LEU A O 1
ATOM 2242 N N . ILE A 1 285 ? -4.510 -7.719 3.158 1.00 90.19 285 ILE A N 1
ATOM 2243 C CA . ILE A 1 285 ? -5.770 -7.095 3.543 1.00 90.19 285 ILE A CA 1
ATOM 2244 C C . ILE A 1 285 ? -6.678 -6.967 2.331 1.00 90.19 285 ILE A C 1
ATOM 2246 O O . ILE A 1 285 ? -6.210 -6.666 1.234 1.00 90.19 285 ILE A O 1
ATOM 2250 N N . GLU A 1 286 ? -7.973 -7.170 2.533 1.00 88.25 286 GLU A N 1
ATOM 2251 C CA . GLU A 1 286 ? -8.985 -6.941 1.505 1.00 88.25 286 GLU A CA 1
ATOM 2252 C C . GLU A 1 286 ? -9.971 -5.876 1.976 1.00 88.25 286 GLU A C 1
ATOM 2254 O O . GLU A 1 286 ? -10.488 -5.931 3.092 1.00 88.25 286 GLU A O 1
ATOM 2259 N N . ILE A 1 287 ? -10.196 -4.886 1.122 1.00 92.50 287 ILE A N 1
ATOM 2260 C CA . ILE A 1 287 ? -11.031 -3.718 1.354 1.00 92.50 287 ILE A CA 1
ATOM 2261 C C . ILE A 1 287 ? -12.237 -3.835 0.437 1.00 92.50 287 ILE A C 1
ATOM 2263 O O . ILE A 1 287 ? -12.085 -3.925 -0.778 1.00 92.50 287 ILE A O 1
ATOM 2267 N N . HIS A 1 288 ? -13.425 -3.782 1.027 1.00 93.56 288 HIS A N 1
ATOM 2268 C CA . HIS A 1 288 ? -14.701 -3.729 0.319 1.00 93.56 288 HIS A CA 1
ATOM 2269 C C . HIS A 1 288 ? -15.430 -2.468 0.760 1.00 93.56 288 HIS A C 1
ATOM 2271 O O . HIS A 1 288 ? -15.573 -2.266 1.966 1.00 93.56 288 HIS A O 1
ATOM 2277 N N . ALA A 1 289 ? -15.889 -1.630 -0.163 1.00 94.88 289 ALA A N 1
ATOM 2278 C CA . ALA A 1 289 ? -16.629 -0.422 0.177 1.00 94.88 289 ALA A CA 1
ATOM 2279 C C . ALA A 1 289 ? -17.944 -0.314 -0.596 1.00 94.88 289 ALA A C 1
ATOM 2281 O O . ALA A 1 289 ? -17.989 -0.395 -1.822 1.00 94.88 289 ALA A O 1
ATOM 2282 N N . ASP A 1 290 ? -19.009 -0.063 0.163 1.00 94.25 290 ASP A N 1
ATOM 2283 C CA . ASP A 1 290 ? -20.353 0.151 -0.355 1.00 94.25 290 ASP A CA 1
ATOM 2284 C C . ASP A 1 290 ? -20.830 1.559 -0.005 1.00 94.25 290 ASP A C 1
ATOM 2286 O O . ASP A 1 290 ? -20.836 1.963 1.167 1.00 94.25 290 ASP A O 1
ATOM 2290 N N . GLU A 1 291 ? -21.284 2.298 -1.012 1.00 94.31 291 GLU A N 1
ATOM 2291 C CA . GLU A 1 291 ? -21.889 3.611 -0.815 1.00 94.31 291 GLU A CA 1
ATOM 2292 C C . GLU A 1 291 ? -23.192 3.492 -0.010 1.00 94.31 291 GLU A C 1
ATOM 2294 O O . GLU A 1 291 ? -24.034 2.621 -0.240 1.00 94.31 291 GLU A O 1
ATOM 2299 N N . GLN A 1 292 ? -23.353 4.370 0.973 1.00 94.19 292 GLN A N 1
ATOM 2300 C CA . GLN A 1 292 ? -24.521 4.453 1.835 1.00 94.19 292 GLN A CA 1
ATOM 2301 C C . GLN A 1 292 ? -25.358 5.672 1.451 1.00 94.19 292 GLN A C 1
ATOM 2303 O O . GLN A 1 292 ? -24.830 6.743 1.151 1.00 94.19 292 GLN A O 1
ATOM 2308 N N . ALA A 1 293 ? -26.680 5.562 1.606 1.00 90.00 293 ALA A N 1
ATOM 2309 C CA . ALA A 1 293 ? -27.609 6.675 1.383 1.00 90.00 293 ALA A CA 1
ATOM 2310 C C . ALA A 1 293 ? -27.317 7.921 2.251 1.00 90.00 293 ALA A C 1
ATOM 2312 O O . ALA A 1 293 ? -27.831 9.002 1.978 1.00 90.00 293 ALA A O 1
ATOM 2313 N N . SER A 1 294 ? -26.506 7.776 3.303 1.00 88.25 294 SER A N 1
ATOM 2314 C CA . SER A 1 294 ? -26.053 8.851 4.187 1.00 88.25 294 SER A CA 1
ATOM 2315 C C . SER A 1 294 ? -24.937 9.736 3.615 1.00 88.25 294 SER A C 1
ATOM 2317 O O . SER A 1 294 ? -24.509 10.645 4.321 1.00 88.25 294 SER A O 1
ATOM 2319 N N . GLY A 1 295 ? -24.438 9.485 2.398 1.00 91.81 295 GLY A N 1
ATOM 2320 C CA . GLY A 1 295 ? -23.266 10.197 1.863 1.00 91.81 295 GLY A CA 1
ATOM 2321 C C . GLY A 1 295 ? -21.959 9.738 2.519 1.00 91.81 295 GLY A C 1
ATOM 2322 O O . GLY A 1 295 ? -21.085 10.533 2.864 1.00 91.81 295 GLY A O 1
ATOM 2323 N N . SER A 1 296 ? -21.857 8.439 2.788 1.00 95.06 296 SER A N 1
ATOM 2324 C CA . SER A 1 296 ? -20.653 7.811 3.328 1.00 95.06 296 SER A CA 1
ATOM 2325 C C . SER A 1 296 ? -20.453 6.434 2.714 1.00 95.06 296 SER A C 1
ATOM 2327 O O . SER A 1 296 ? -21.400 5.825 2.230 1.00 95.06 296 SER A O 1
ATOM 2329 N N . PHE A 1 297 ? -19.233 5.923 2.758 1.00 96.44 297 PHE A N 1
ATOM 2330 C CA . PHE A 1 297 ? -18.918 4.545 2.421 1.00 96.44 297 PHE A CA 1
ATOM 2331 C C . PHE A 1 297 ? -18.875 3.709 3.690 1.00 96.44 297 PHE A C 1
ATOM 2333 O O . PHE A 1 297 ? -18.215 4.087 4.659 1.00 96.44 297 PHE A O 1
ATOM 2340 N N . LYS A 1 298 ? -19.554 2.560 3.679 1.00 96.56 298 LYS A N 1
ATOM 2341 C CA . LYS A 1 298 ? -19.341 1.506 4.669 1.00 96.56 298 LYS A CA 1
ATOM 2342 C C . LYS A 1 298 ? -18.242 0.603 4.132 1.00 96.56 298 LYS A C 1
ATOM 2344 O O . LYS A 1 298 ? -18.441 -0.086 3.137 1.00 96.56 298 LYS A O 1
ATOM 2349 N N . VAL A 1 299 ? -17.097 0.625 4.795 1.00 97.44 299 VAL A N 1
ATOM 2350 C CA . VAL A 1 299 ? -15.893 -0.083 4.373 1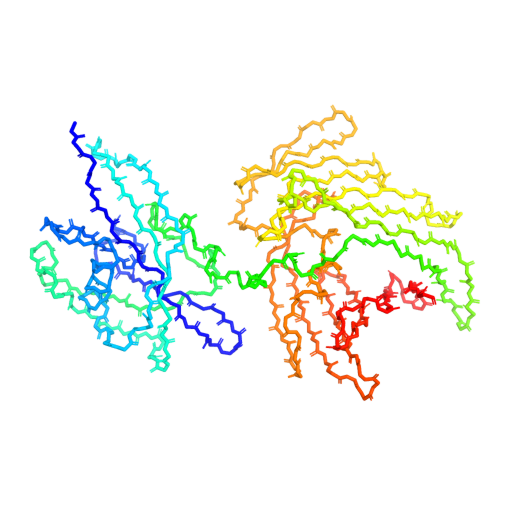.00 97.44 299 VAL A CA 1
ATOM 2351 C C . VAL A 1 299 ? -15.660 -1.273 5.291 1.00 97.44 299 VAL A C 1
ATOM 2353 O O . VAL A 1 299 ? -15.532 -1.106 6.502 1.00 97.44 299 VAL A O 1
ATOM 2356 N N . ARG A 1 300 ? -15.594 -2.476 4.730 1.00 96.81 300 ARG A N 1
ATOM 2357 C CA . ARG A 1 300 ? -15.124 -3.688 5.402 1.00 96.81 300 ARG A CA 1
ATOM 2358 C C . ARG A 1 300 ? -13.651 -3.882 5.078 1.00 96.81 300 ARG A C 1
ATOM 2360 O O . ARG A 1 300 ? -13.298 -3.913 3.903 1.00 96.81 300 ARG A O 1
ATOM 2367 N N . VAL A 1 301 ? -12.825 -4.074 6.099 1.00 96.44 301 VAL A N 1
ATOM 2368 C CA . VAL A 1 301 ? -11.425 -4.471 5.935 1.00 96.44 301 VAL A CA 1
ATOM 2369 C C . VAL A 1 301 ? -11.191 -5.809 6.617 1.00 96.44 301 VAL A C 1
ATOM 2371 O O . VAL A 1 301 ? -11.474 -5.975 7.806 1.00 96.44 301 VAL A O 1
ATOM 2374 N N . GLU A 1 302 ? -10.672 -6.765 5.861 1.00 94.38 302 GLU A N 1
ATOM 2375 C CA . GLU A 1 302 ? -10.321 -8.096 6.344 1.00 94.38 302 GLU A CA 1
ATOM 2376 C C . GLU A 1 302 ? -8.809 -8.167 6.584 1.00 94.38 302 GLU A C 1
ATOM 2378 O O . GLU A 1 302 ? -8.017 -8.023 5.661 1.00 94.38 302 GLU A O 1
ATOM 2383 N N . PHE A 1 303 ? -8.407 -8.366 7.839 1.00 89.88 303 PHE A N 1
ATOM 2384 C CA . PHE A 1 303 ? -7.029 -8.547 8.300 1.00 89.88 303 PHE A CA 1
ATOM 2385 C C . PHE A 1 303 ? -6.790 -10.029 8.609 1.00 89.88 303 PHE A C 1
ATOM 2387 O O . PHE A 1 303 ? -6.751 -10.447 9.774 1.00 89.88 303 PHE A O 1
ATOM 2394 N N . GLY A 1 304 ? -6.711 -10.853 7.566 1.00 80.62 304 GLY A N 1
ATOM 2395 C CA . GLY A 1 304 ? -6.693 -12.306 7.718 1.00 80.62 304 GLY A CA 1
ATOM 2396 C C . GLY A 1 304 ? -7.961 -12.809 8.419 1.00 80.62 304 GLY A C 1
ATOM 2397 O O . GLY A 1 304 ? -9.040 -12.788 7.843 1.00 80.62 304 GLY A O 1
ATOM 2398 N N . ALA A 1 305 ? -7.841 -13.258 9.671 1.00 81.44 305 ALA A N 1
ATOM 2399 C CA . ALA A 1 305 ? -8.968 -13.788 10.451 1.00 81.44 305 ALA A CA 1
ATOM 2400 C C . ALA A 1 305 ? -9.808 -12.713 11.170 1.00 81.44 305 ALA A C 1
ATOM 2402 O O . ALA A 1 305 ? -10.840 -13.039 11.756 1.00 81.44 305 ALA A O 1
ATOM 2403 N N . THR A 1 306 ? -9.366 -11.454 11.172 1.00 87.25 306 THR A N 1
ATOM 2404 C CA . THR A 1 306 ? -10.043 -10.361 11.878 1.00 87.25 306 THR A CA 1
ATOM 2405 C C . THR A 1 306 ? -10.721 -9.435 10.879 1.00 87.25 306 THR A C 1
ATOM 2407 O O . THR A 1 306 ? -10.082 -8.969 9.944 1.00 87.25 306 THR A O 1
ATOM 2410 N N . THR A 1 307 ? -11.987 -9.090 11.102 1.00 93.44 307 THR A N 1
ATOM 2411 C CA . THR A 1 307 ? -12.698 -8.092 10.289 1.00 93.44 307 THR A CA 1
ATOM 2412 C C . THR A 1 307 ? -12.885 -6.802 11.076 1.00 93.44 307 THR A C 1
ATOM 2414 O O . THR A 1 307 ? -13.270 -6.826 12.246 1.00 93.44 307 THR A O 1
ATOM 2417 N N . GLN A 1 308 ? -12.654 -5.667 10.421 1.00 95.94 308 GLN A N 1
ATOM 2418 C CA . GLN A 1 308 ? -12.977 -4.342 10.942 1.00 95.94 308 GLN A CA 1
ATOM 2419 C C . GLN A 1 308 ? -13.858 -3.588 9.951 1.00 95.94 308 GLN A C 1
ATOM 2421 O O . GLN A 1 308 ? -13.804 -3.821 8.743 1.00 95.94 308 GLN A O 1
ATOM 2426 N N . TRP A 1 309 ? -14.686 -2.689 10.471 1.00 97.31 309 TRP A N 1
ATOM 2427 C CA . TRP A 1 309 ? -15.594 -1.875 9.677 1.00 97.31 309 TRP A CA 1
ATOM 2428 C C . TRP A 1 309 ? -15.346 -0.396 9.926 1.00 97.31 309 TRP A C 1
ATOM 2430 O O . TRP A 1 309 ? -15.153 0.023 11.066 1.00 97.31 309 TRP A O 1
ATOM 2440 N N . TYR A 1 310 ? -15.418 0.396 8.865 1.00 97.06 310 TYR A N 1
ATOM 2441 C CA . TYR A 1 310 ? -15.195 1.833 8.893 1.00 97.06 310 TYR A CA 1
ATOM 2442 C C . TYR A 1 310 ? -16.306 2.553 8.136 1.00 97.06 310 TYR A C 1
ATOM 2444 O O . TYR A 1 310 ? -16.891 2.011 7.199 1.00 97.06 310 TYR A O 1
ATOM 2452 N N . TRP A 1 311 ? -16.590 3.787 8.538 1.00 96.38 311 TRP A N 1
ATOM 2453 C CA . TRP A 1 311 ? -17.465 4.689 7.799 1.00 96.38 311 TRP A CA 1
ATOM 2454 C C . TRP A 1 311 ? -16.665 5.908 7.376 1.00 96.38 311 TRP A C 1
ATOM 2456 O O . TRP A 1 311 ? -16.197 6.654 8.235 1.00 96.38 311 TRP A O 1
ATOM 2466 N N . ILE A 1 312 ? -16.523 6.099 6.068 1.00 95.38 312 ILE A N 1
ATOM 2467 C CA . ILE A 1 312 ? -15.734 7.178 5.465 1.00 95.38 312 ILE A CA 1
ATOM 2468 C C . ILE A 1 312 ? -16.689 8.153 4.779 1.00 95.38 312 ILE A C 1
ATOM 2470 O O . ILE A 1 312 ? -17.547 7.722 4.011 1.00 95.38 312 ILE A O 1
ATOM 2474 N N . ARG A 1 313 ? -16.602 9.456 5.060 1.00 93.38 313 ARG A N 1
ATOM 2475 C CA . ARG A 1 313 ? -17.452 10.454 4.391 1.00 93.38 313 ARG A CA 1
ATOM 2476 C C . ARG A 1 313 ? -17.071 10.556 2.912 1.00 93.38 313 ARG A C 1
ATOM 2478 O O . ARG A 1 313 ? -15.887 10.631 2.602 1.00 93.38 313 ARG A O 1
ATOM 2485 N N . SER A 1 314 ? -18.056 10.548 2.015 1.00 89.12 314 SER A N 1
ATOM 2486 C CA . SER A 1 314 ? -17.801 10.432 0.572 1.00 89.12 314 SER A CA 1
ATOM 2487 C C . SER A 1 314 ? -17.165 11.677 -0.054 1.00 89.12 314 SER A C 1
ATOM 2489 O O . SER A 1 314 ? -16.513 11.568 -1.082 1.00 89.12 314 SER A O 1
ATOM 2491 N N . ASP A 1 315 ? -17.365 12.855 0.537 1.00 86.00 315 ASP A N 1
ATOM 2492 C CA . ASP A 1 315 ? -16.875 14.140 0.026 1.00 86.00 315 ASP A CA 1
ATOM 2493 C C . ASP A 1 315 ? -15.506 14.541 0.596 1.00 86.00 315 ASP A C 1
ATOM 2495 O O . ASP A 1 315 ? -14.704 15.143 -0.113 1.00 86.00 315 ASP A O 1
ATOM 2499 N N . THR A 1 316 ? -15.233 14.222 1.864 1.00 87.12 316 THR A N 1
ATOM 2500 C CA . THR A 1 316 ? -14.006 14.644 2.558 1.00 87.12 316 THR A CA 1
ATOM 2501 C C . THR A 1 316 ? -13.032 13.513 2.869 1.00 87.12 316 THR A C 1
ATOM 2503 O O . THR A 1 316 ? -11.945 13.789 3.370 1.00 87.12 316 THR A O 1
ATOM 2506 N N . GLY A 1 317 ? -13.422 12.248 2.687 1.00 88.19 317 GLY A N 1
ATOM 2507 C CA . GLY A 1 317 ? -12.628 11.104 3.148 1.00 88.19 317 GLY A CA 1
ATOM 2508 C C . GLY A 1 317 ? -12.546 10.993 4.678 1.00 88.19 317 GLY A C 1
ATOM 2509 O O . GLY A 1 317 ? -11.754 10.221 5.208 1.00 88.19 317 GLY A O 1
ATOM 2510 N N . GLU A 1 318 ? -13.341 11.760 5.434 1.00 90.00 318 GLU A N 1
ATOM 2511 C CA . GLU A 1 318 ? -13.263 11.769 6.898 1.00 90.00 318 GLU A CA 1
ATOM 2512 C C . GLU A 1 318 ? -13.705 10.425 7.494 1.00 90.00 318 GLU A C 1
ATOM 2514 O O . GLU A 1 318 ? -14.795 9.933 7.197 1.00 90.00 318 GLU A O 1
ATOM 2519 N N . LEU A 1 319 ? -12.900 9.867 8.405 1.00 92.94 319 LEU A N 1
ATOM 2520 C CA . LEU A 1 319 ? -13.261 8.679 9.177 1.00 92.94 319 LEU A CA 1
ATOM 2521 C C . LEU A 1 319 ? -14.271 9.027 10.284 1.00 92.94 319 LEU A C 1
ATOM 2523 O O . LEU A 1 319 ? -13.902 9.555 11.334 1.00 92.94 319 LEU A O 1
ATOM 2527 N N . LEU A 1 320 ? -15.535 8.666 10.059 1.00 92.75 320 LEU A N 1
ATOM 2528 C CA . LEU A 1 320 ? -16.673 8.943 10.941 1.00 92.75 320 LEU A CA 1
ATOM 2529 C C . LEU A 1 320 ? -16.773 7.957 12.107 1.00 92.75 320 LEU A C 1
ATOM 2531 O O . LEU A 1 320 ? -17.090 8.339 13.233 1.00 92.75 320 LEU A O 1
ATOM 2535 N N . LYS A 1 321 ? -16.554 6.673 11.815 1.00 94.06 321 LYS A N 1
ATOM 2536 C CA . LYS A 1 321 ? -16.746 5.573 12.761 1.00 94.06 321 LYS A CA 1
ATOM 2537 C C . LYS A 1 321 ? -15.827 4.410 12.420 1.00 94.06 321 LYS A C 1
ATOM 2539 O O . LYS A 1 321 ? -15.666 4.086 11.246 1.00 94.06 321 LYS A O 1
ATOM 2544 N N . GLN A 1 322 ? -15.319 3.747 13.452 1.00 95.56 322 GLN A N 1
ATOM 2545 C CA . GLN A 1 322 ? -14.729 2.412 13.379 1.00 95.56 322 GLN A CA 1
ATOM 2546 C C . GLN A 1 322 ? -15.553 1.453 14.244 1.00 95.56 322 GLN A C 1
ATOM 2548 O O . GLN A 1 322 ? -16.053 1.842 15.298 1.00 95.56 322 GLN A O 1
ATOM 2553 N N . TYR A 1 323 ? -15.700 0.212 13.795 1.00 94.94 323 TYR A N 1
ATOM 2554 C CA . TYR A 1 323 ? -16.405 -0.864 14.485 1.00 94.94 323 TYR A CA 1
ATOM 2555 C C . TYR A 1 323 ? -15.616 -2.167 14.371 1.00 94.94 323 TYR A C 1
ATOM 2557 O O . TYR A 1 323 ? -15.105 -2.510 13.302 1.00 94.94 323 TYR A O 1
ATOM 2565 N N . SER A 1 324 ? -15.580 -2.927 15.459 1.00 93.38 324 SER A N 1
ATOM 2566 C CA . SER A 1 324 ? -15.078 -4.300 15.473 1.00 93.38 324 SER A CA 1
ATOM 2567 C C . SER A 1 324 ? -15.872 -5.160 16.453 1.00 93.38 324 SER A C 1
ATOM 2569 O O . SER A 1 324 ? -16.457 -4.648 17.407 1.00 93.38 324 SER A O 1
ATOM 2571 N N . GLU A 1 325 ? -15.871 -6.471 16.221 1.00 91.56 325 GLU A N 1
ATOM 2572 C CA . GLU A 1 325 ? -16.471 -7.466 17.114 1.00 91.56 325 GLU A CA 1
ATOM 2573 C C . GLU A 1 325 ? -15.385 -8.467 17.543 1.00 91.56 325 GLU A C 1
ATOM 2575 O O . GLU A 1 325 ? -15.208 -9.504 16.901 1.00 91.56 325 GLU A O 1
ATOM 2580 N N . PRO A 1 326 ? -14.573 -8.136 18.566 1.00 87.00 326 PRO A N 1
ATOM 2581 C CA . PRO A 1 326 ? -13.470 -8.992 19.010 1.00 87.00 326 PRO A CA 1
ATOM 2582 C C . PRO A 1 326 ? -13.921 -10.352 19.562 1.00 87.00 326 PRO A C 1
ATOM 2584 O O . PRO A 1 326 ? -13.145 -11.307 19.535 1.00 87.00 326 PRO A O 1
ATOM 2587 N N . ALA A 1 327 ? -15.150 -10.450 20.070 1.00 87.31 327 ALA A N 1
ATOM 2588 C CA . ALA A 1 327 ? -15.759 -11.694 20.521 1.00 87.31 327 ALA A CA 1
ATOM 2589 C C . ALA A 1 327 ? -17.275 -11.651 20.268 1.00 87.31 327 ALA A C 1
ATOM 2591 O O . ALA A 1 327 ? -17.841 -10.558 20.243 1.00 87.31 327 ALA A O 1
ATOM 2592 N N . PRO A 1 328 ? -17.951 -12.806 20.109 1.00 88.69 328 PRO A N 1
ATOM 2593 C CA . PRO A 1 328 ? -19.392 -12.834 19.874 1.00 88.69 328 PRO A CA 1
ATOM 2594 C C . PRO A 1 328 ? -20.168 -12.036 20.927 1.00 88.69 328 PRO A C 1
ATOM 2596 O O . PRO A 1 328 ? -20.088 -12.343 22.116 1.00 88.69 328 PRO A O 1
ATOM 2599 N N . GLY A 1 329 ? -20.925 -11.029 20.485 1.00 87.69 329 GLY A N 1
ATOM 2600 C CA . GLY A 1 329 ? -21.733 -10.182 21.372 1.00 87.69 329 GLY A CA 1
ATOM 2601 C C . GLY A 1 329 ? -20.967 -9.078 22.112 1.00 87.69 329 GLY A C 1
ATOM 2602 O O . GLY A 1 329 ? -21.594 -8.332 22.862 1.00 87.69 329 GLY A O 1
ATOM 2603 N N . LEU A 1 330 ? -19.658 -8.947 21.873 1.00 90.94 330 LEU A N 1
ATOM 2604 C CA . LEU A 1 330 ? -18.812 -7.871 22.380 1.00 90.94 330 LEU A CA 1
ATOM 2605 C C . LEU A 1 330 ? -18.398 -6.970 21.218 1.00 90.94 330 LEU A C 1
ATOM 2607 O O . LEU A 1 330 ? -17.575 -7.362 20.391 1.00 90.94 330 LEU A O 1
ATOM 2611 N N . GLN A 1 331 ? -18.949 -5.763 21.156 1.00 94.50 331 GLN A N 1
ATOM 2612 C CA . GLN A 1 331 ? -18.664 -4.808 20.087 1.00 94.50 331 GLN A CA 1
ATOM 2613 C C . GLN A 1 331 ? -17.879 -3.623 20.634 1.00 94.50 331 GLN A C 1
ATOM 2615 O O . GLN A 1 331 ? -18.181 -3.106 21.709 1.00 94.50 331 GLN A O 1
ATOM 2620 N N . VAL A 1 332 ? -16.893 -3.170 19.866 1.00 95.25 332 VAL A N 1
ATOM 2621 C CA . VAL A 1 332 ? -16.113 -1.971 20.174 1.00 95.25 332 VAL A CA 1
ATOM 2622 C C . VAL A 1 332 ? -16.287 -0.979 19.041 1.00 95.25 332 VAL A C 1
ATOM 2624 O O . VAL A 1 332 ? -16.063 -1.314 17.874 1.00 95.25 332 VAL A O 1
ATOM 2627 N N . GLU A 1 333 ? -16.662 0.248 19.387 1.00 96.31 333 GLU A N 1
ATOM 2628 C CA . GLU A 1 333 ? -16.836 1.331 18.430 1.00 96.31 333 GLU A CA 1
ATOM 2629 C C . GLU A 1 333 ? -16.034 2.570 18.809 1.00 96.31 333 GLU A C 1
ATOM 2631 O O . GLU A 1 333 ? -15.975 2.956 19.970 1.00 96.31 333 GLU A O 1
ATOM 2636 N N . PHE A 1 334 ? -15.480 3.237 17.803 1.00 95.88 334 PHE A N 1
ATOM 2637 C CA . PHE A 1 334 ? -14.820 4.530 17.947 1.00 95.88 334 PHE A CA 1
ATOM 2638 C C . PHE A 1 334 ? -15.644 5.543 17.166 1.00 95.88 334 PHE A C 1
ATOM 2640 O O . PHE A 1 334 ? -15.807 5.396 15.950 1.00 95.88 334 PHE A O 1
ATOM 2647 N N . ARG A 1 335 ? -16.200 6.539 17.856 1.00 93.19 335 ARG A N 1
ATOM 2648 C CA . ARG A 1 335 ? -17.115 7.532 17.271 1.00 93.19 335 ARG A CA 1
ATOM 2649 C C . ARG A 1 335 ? -16.693 8.941 17.680 1.00 93.19 335 ARG A C 1
ATOM 2651 O O . ARG A 1 335 ? -16.211 9.119 18.797 1.00 93.19 335 ARG A O 1
ATOM 2658 N N . ARG A 1 336 ? -16.880 9.915 16.789 1.00 83.00 336 ARG A N 1
ATOM 2659 C CA . ARG A 1 336 ? -16.794 11.341 17.143 1.00 83.00 336 ARG A CA 1
ATOM 2660 C C . ARG A 1 336 ? -17.891 11.755 18.117 1.00 83.00 336 ARG A C 1
ATOM 2662 O O . ARG A 1 336 ? -19.004 11.189 18.012 1.00 83.00 336 ARG A O 1
#